Protein AF-A0A842W3T8-F1 (afdb_monomer)

Mean predicted aligned error: 7.53 Å

Foldseek 3Di:
DVVVVVVLQPDQEAEDLDPDLVVLLVSLLSLHQYEDQEDPDDVSVVSSCVNHVNYDYDPHQLAQALPDPRNVSNVCCQAEGVKAKAWDWDPPDPFIATADIDTRHAHPQNLLVVLVVQRHRHGPALVSLLVSLLSSLVSDDRDYDDPPDPPARSLQSSLSSSQNVLVNCCVVCVVCCPPPHRSVVSNVVSVVSNVVNDPPPVVVVVVPPDD

Sequence (211 aa):
GEEVEQSIAHADLIITYVRHPDVVLEICESEKPVILAINFGEGFYQQAKEINPKAVMPQTMCKLEPNTDIREINEYAEQFGSPKLKIEINRKPRIPLIGDIKIITESPCGAIRNSLKFLEGKPITPKVINSFGLNVSQECREPMSVLLRRSHMGESAASTARLIVLEELKKEIPQLFQSGSELDKFYKSCLKEASDSEPGTIFRHCKKSFH

Secondary structure (DSSP, 8-state):
-HHHHHHHHH-SSEEE----HHHHHHHHTT-S-EEE-S---HHHHHHHHHH-TTEE--SSGGG--S-SS-HHHHHHHHHBSS-EEEEEEE-SSSS-EEEEEEEEEB-TTSHHHHHHTTTTT-B--HHHHHHHHHHHHHH--------S-TTSHHHHHHHHHHHHHHHHHHHH-GGGG-TTSHHHHHHHHHHHHHHHTSGGGSHHHHTTS--

Solvent-accessible surface area (backbone atoms only — not comparable to full-atom values): 11915 Å² total; per-residue (Å²): 107,70,70,58,53,51,50,58,72,72,43,75,60,46,77,41,79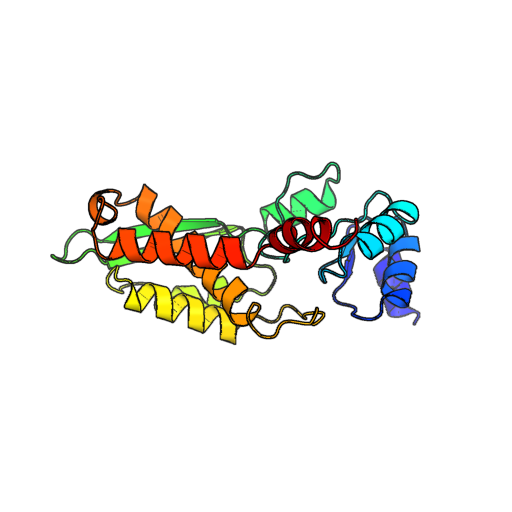,66,85,52,65,69,63,48,47,56,60,32,67,67,69,47,40,30,39,35,54,39,52,79,49,70,76,50,49,53,55,39,32,74,67,13,79,54,47,46,66,38,86,37,56,59,60,27,65,58,77,61,100,44,67,64,58,22,62,43,18,54,52,38,3,40,52,36,69,47,71,42,72,41,70,84,50,99,64,44,22,35,36,62,73,46,77,70,16,37,37,76,76,43,20,55,71,67,33,49,71,74,45,51,74,32,60,81,43,64,68,54,46,50,51,40,10,55,45,24,35,73,53,51,71,82,66,76,69,84,74,92,62,90,80,46,58,59,52,44,53,13,33,52,51,35,47,50,52,50,55,44,46,42,70,76,42,50,79,61,49,39,92,83,31,74,47,30,51,48,51,54,49,45,52,50,57,50,58,74,61,45,82,73,69,55,66,70,62,62,70,76,77,78,128

Radius of gyration: 19.63 Å; Cα contacts (8 Å, |Δi|>4): 304; chains: 1; bounding box: 55×40×52 Å

Nearest PDB structures (foldseek):
  1t3q-assembly1_F  TM=6.395E-01  e=1.299E+00  Pseudomonas putida
  2w54-assembly1_A  TM=5.930E-01  e=3.409E+00  Rhodobacter capsulatus

pLDDT: mean 84.56, std 17.18, range [31.36, 97.69]

Structure (mmCIF, N/CA/C/O backbone):
data_AF-A0A842W3T8-F1
#
_entry.id   AF-A0A842W3T8-F1
#
loop_
_atom_site.group_PDB
_atom_site.id
_atom_site.type_symbol
_atom_site.label_atom_id
_atom_site.label_alt_id
_atom_site.label_comp_id
_atom_site.label_asym_id
_atom_site.label_entity_id
_atom_site.label_seq_id
_atom_site.pdbx_PDB_ins_code
_atom_site.Cartn_x
_atom_site.Cartn_y
_atom_site.Cartn_z
_atom_site.occupancy
_atom_site.B_iso_or_equiv
_atom_site.auth_seq_id
_atom_site.auth_comp_id
_atom_site.auth_asym_id
_atom_site.auth_atom_id
_atom_site.pdbx_PDB_model_num
ATOM 1 N N . GLY A 1 1 ? 13.470 -15.231 -22.263 1.00 64.19 1 GLY A N 1
ATOM 2 C CA . GLY A 1 1 ? 13.832 -14.248 -23.293 1.00 64.19 1 GLY A CA 1
ATOM 3 C C . GLY A 1 1 ? 12.583 -13.937 -24.061 1.00 64.19 1 GLY A C 1
ATOM 4 O O . GLY A 1 1 ? 11.787 -13.145 -23.589 1.00 64.19 1 GLY A O 1
ATOM 5 N N . GLU A 1 2 ? 12.313 -14.715 -25.102 1.00 73.94 2 GLU A N 1
ATOM 6 C CA . GLU A 1 2 ? 11.260 -14.430 -26.087 1.00 73.94 2 GLU A CA 1
ATOM 7 C C . GLU A 1 2 ? 9.828 -14.308 -25.523 1.00 73.94 2 GLU A C 1
ATOM 9 O O . GLU A 1 2 ? 9.113 -13.369 -25.846 1.00 73.94 2 GLU A O 1
ATOM 14 N N . GLU A 1 3 ? 9.410 -15.200 -24.620 1.00 78.62 3 GLU A N 1
ATOM 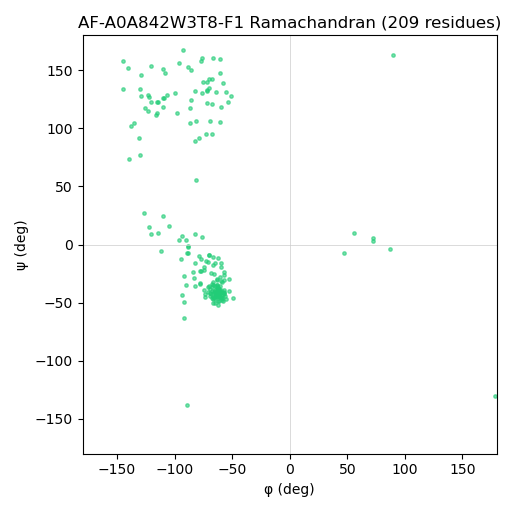15 C CA . GLU A 1 3 ? 8.054 -15.172 -24.037 1.00 78.62 3 GLU A CA 1
ATOM 16 C C . GLU A 1 3 ? 7.800 -13.935 -23.150 1.00 78.62 3 GLU A C 1
ATOM 18 O O . GLU A 1 3 ? 6.704 -13.369 -23.130 1.00 78.62 3 GLU A O 1
ATOM 23 N N . VAL A 1 4 ? 8.831 -13.478 -22.432 1.00 76.31 4 VAL A N 1
ATOM 24 C CA . VAL A 1 4 ? 8.750 -12.292 -21.563 1.00 76.31 4 VAL A CA 1
ATOM 25 C C . VAL A 1 4 ? 8.709 -11.024 -22.408 1.00 76.31 4 VAL A C 1
ATOM 27 O O . VAL A 1 4 ? 7.892 -10.146 -22.150 1.00 76.31 4 VAL A O 1
ATOM 30 N N . GLU A 1 5 ? 9.535 -10.951 -23.450 1.00 80.06 5 GLU A N 1
ATOM 31 C CA . GLU A 1 5 ? 9.545 -9.838 -24.405 1.00 80.06 5 GLU A CA 1
ATOM 32 C C . GLU A 1 5 ? 8.202 -9.714 -25.133 1.00 80.06 5 GLU A C 1
ATOM 34 O O . GLU A 1 5 ? 7.641 -8.622 -25.230 1.00 80.06 5 GLU A O 1
ATOM 39 N N . GLN A 1 6 ? 7.624 -10.840 -25.564 1.00 84.50 6 GLN A N 1
ATOM 40 C CA . GLN A 1 6 ? 6.282 -10.858 -26.143 1.00 84.50 6 GLN A CA 1
ATOM 41 C C . GLN A 1 6 ? 5.224 -10.397 -25.136 1.00 84.50 6 GLN A C 1
ATOM 43 O O . GLN A 1 6 ? 4.338 -9.624 -25.499 1.00 84.50 6 GLN A O 1
ATOM 48 N N . SER A 1 7 ? 5.320 -10.815 -23.873 1.00 85.12 7 SER A N 1
ATOM 49 C CA . SER A 1 7 ? 4.396 -10.365 -22.824 1.00 85.12 7 SER A CA 1
ATOM 50 C C . SER A 1 7 ? 4.487 -8.852 -22.595 1.00 85.12 7 SER A C 1
ATOM 52 O O . SER A 1 7 ? 3.460 -8.187 -22.486 1.00 85.12 7 SER A O 1
ATOM 54 N N . ILE A 1 8 ? 5.701 -8.294 -22.589 1.00 85.62 8 ILE A N 1
ATOM 55 C CA . ILE A 1 8 ? 5.949 -6.849 -22.468 1.00 85.62 8 ILE A CA 1
ATOM 56 C C . ILE A 1 8 ? 5.359 -6.088 -23.663 1.00 85.62 8 ILE A C 1
ATOM 58 O O . ILE A 1 8 ? 4.677 -5.080 -23.475 1.00 85.62 8 ILE A O 1
ATOM 62 N N . ALA A 1 9 ? 5.562 -6.580 -24.888 1.00 85.44 9 ALA A N 1
ATOM 63 C CA . ALA A 1 9 ? 5.064 -5.924 -26.098 1.00 85.44 9 ALA A CA 1
ATOM 64 C C . ALA A 1 9 ? 3.528 -5.783 -26.106 1.00 85.44 9 ALA A C 1
ATOM 66 O O . ALA A 1 9 ? 2.993 -4.738 -26.500 1.00 85.44 9 ALA A O 1
ATOM 67 N N . HIS A 1 10 ? 2.820 -6.809 -25.623 1.00 90.19 10 HIS A N 1
ATOM 68 C CA . HIS A 1 10 ? 1.355 -6.845 -25.577 1.00 90.19 10 HIS A CA 1
ATOM 69 C C . HIS A 1 10 ? 0.751 -6.241 -24.302 1.00 90.19 10 HIS A C 1
ATOM 71 O O . HIS A 1 10 ? -0.467 -6.106 -24.229 1.00 90.19 10 HIS A O 1
ATOM 77 N N . ALA A 1 11 ? 1.559 -5.873 -23.306 1.00 93.25 11 ALA A N 1
ATOM 78 C CA . ALA A 1 11 ? 1.052 -5.297 -22.068 1.00 93.25 11 ALA A CA 1
ATOM 79 C C . ALA A 1 11 ? 0.528 -3.864 -22.274 1.00 93.25 11 ALA A C 1
ATOM 81 O O . ALA A 1 11 ? 1.156 -3.044 -22.957 1.00 93.25 11 ALA A O 1
ATOM 82 N N . ASP A 1 12 ? -0.596 -3.554 -21.626 1.00 95.81 12 ASP A N 1
ATOM 83 C CA . ASP A 1 12 ? -1.114 -2.186 -21.475 1.00 95.81 12 ASP A CA 1
ATOM 84 C C . ASP A 1 12 ? -0.452 -1.458 -20.293 1.00 95.81 12 ASP A C 1
ATOM 86 O O . ASP A 1 12 ? -0.287 -0.240 -20.304 1.00 95.81 12 ASP A O 1
ATOM 90 N N . LEU A 1 13 ? -0.030 -2.221 -19.282 1.00 96.56 13 LEU A N 1
ATOM 91 C CA . LEU A 1 13 ? 0.631 -1.756 -18.069 1.00 96.56 13 LEU A CA 1
ATOM 92 C C . LEU A 1 13 ? 1.675 -2.782 -17.632 1.00 96.56 13 LEU A C 1
ATOM 94 O O . LEU A 1 13 ? 1.384 -3.976 -17.547 1.00 96.56 13 LEU A O 1
ATOM 98 N N . ILE A 1 14 ? 2.871 -2.311 -17.291 1.00 96.38 14 ILE A N 1
ATOM 99 C CA . ILE A 1 14 ? 3.933 -3.142 -16.727 1.00 96.38 14 ILE A CA 1
ATOM 100 C C . ILE A 1 14 ? 4.067 -2.833 -15.241 1.00 96.38 14 ILE A C 1
ATOM 102 O O . ILE A 1 14 ? 4.242 -1.685 -14.843 1.00 96.38 14 ILE A O 1
ATOM 106 N N . ILE A 1 15 ? 4.040 -3.869 -14.408 1.00 94.75 15 ILE A N 1
ATOM 107 C CA . ILE A 1 15 ? 4.343 -3.762 -12.980 1.00 94.75 15 ILE A CA 1
ATOM 108 C C . ILE A 1 15 ? 5.603 -4.572 -12.734 1.00 94.75 15 ILE A C 1
ATOM 110 O O . ILE A 1 15 ? 5.597 -5.795 -12.885 1.00 94.75 15 ILE A O 1
ATOM 114 N N . THR A 1 16 ? 6.693 -3.899 -12.376 1.00 92.00 16 THR A N 1
ATOM 115 C CA . THR A 1 16 ? 7.984 -4.563 -12.192 1.00 92.00 16 THR A CA 1
ATOM 116 C C . THR A 1 16 ? 8.388 -4.624 -10.727 1.00 92.00 16 THR A C 1
ATOM 118 O O . THR A 1 16 ? 8.473 -3.615 -10.029 1.00 92.00 16 THR A O 1
ATOM 121 N N . TYR A 1 17 ? 8.675 -5.848 -10.287 1.00 90.12 17 TYR A N 1
ATOM 122 C CA . TYR A 1 17 ? 9.275 -6.177 -8.995 1.00 90.12 17 TYR A CA 1
ATOM 123 C C . TYR A 1 17 ? 10.757 -6.572 -9.140 1.00 90.12 17 TYR A C 1
ATOM 125 O O . TYR A 1 17 ? 11.345 -7.197 -8.250 1.00 90.12 17 TYR A O 1
ATOM 133 N N . VAL A 1 18 ? 11.370 -6.262 -10.286 1.00 90.06 18 VAL A N 1
ATOM 134 C CA . VAL A 1 18 ? 12.787 -6.535 -10.535 1.00 90.06 18 VAL A CA 1
ATOM 135 C C . VAL A 1 18 ? 13.640 -5.613 -9.668 1.00 90.06 18 VAL A C 1
ATOM 137 O O . VAL A 1 18 ? 13.383 -4.420 -9.564 1.00 90.06 18 VAL A O 1
ATOM 140 N N . ARG A 1 19 ? 14.667 -6.180 -9.026 1.00 87.56 19 ARG A N 1
ATOM 141 C CA . ARG A 1 19 ? 15.570 -5.461 -8.109 1.00 87.56 19 ARG A CA 1
ATOM 142 C C . ARG A 1 19 ? 16.840 -4.930 -8.764 1.00 87.56 19 ARG A C 1
ATOM 144 O O . ARG A 1 19 ? 17.567 -4.180 -8.125 1.00 87.56 19 ARG A O 1
ATOM 151 N N . HIS A 1 20 ? 17.144 -5.362 -9.984 1.00 90.38 20 HIS A N 1
ATOM 152 C CA . HIS A 1 20 ? 18.351 -4.936 -10.676 1.00 90.38 20 HIS A CA 1
ATOM 153 C C . HIS A 1 20 ? 18.071 -3.629 -11.429 1.00 90.38 20 HIS A C 1
ATOM 155 O O . HIS A 1 20 ? 17.228 -3.659 -12.325 1.00 90.38 20 HIS A O 1
ATOM 161 N N . PRO A 1 21 ? 18.740 -2.511 -11.093 1.00 91.00 21 PRO A N 1
ATOM 162 C CA . PRO A 1 21 ? 18.448 -1.206 -11.686 1.00 91.00 21 PRO A CA 1
ATOM 163 C C . PRO A 1 21 ? 18.559 -1.231 -13.213 1.00 91.00 21 PRO A C 1
ATOM 165 O O . PRO A 1 21 ? 17.635 -0.786 -13.878 1.00 91.00 21 PRO A O 1
ATOM 168 N N . ASP A 1 22 ? 19.605 -1.847 -13.766 1.00 93.50 22 ASP A N 1
ATOM 169 C CA . ASP A 1 22 ? 19.809 -1.886 -15.223 1.00 93.50 22 ASP A CA 1
ATOM 170 C C . ASP A 1 22 ? 18.662 -2.591 -15.963 1.00 93.50 22 ASP A C 1
ATOM 172 O O . ASP A 1 22 ? 18.161 -2.081 -16.956 1.00 93.50 22 ASP A O 1
ATOM 176 N N . VAL A 1 23 ? 18.167 -3.711 -15.423 1.00 92.94 23 VAL A N 1
ATOM 177 C CA . VAL A 1 23 ? 17.025 -4.439 -16.006 1.00 92.94 23 VAL A CA 1
ATOM 178 C C . VAL A 1 23 ? 15.740 -3.619 -15.887 1.00 92.94 23 VAL A C 1
ATOM 180 O O . VAL A 1 23 ? 14.872 -3.674 -16.749 1.00 92.94 23 VAL A O 1
ATOM 183 N N . VAL A 1 24 ? 15.589 -2.847 -14.809 1.00 93.75 24 VAL A N 1
ATOM 184 C CA . VAL A 1 24 ? 14.441 -1.947 -14.647 1.00 93.75 24 VAL A CA 1
ATOM 185 C C . VAL A 1 24 ? 14.486 -0.814 -15.673 1.00 93.75 24 VAL A C 1
ATOM 187 O O . VAL A 1 24 ? 13.443 -0.479 -16.228 1.00 93.75 24 VAL A O 1
ATOM 190 N N . LEU A 1 25 ? 15.664 -0.250 -15.950 1.00 95.44 25 LEU A N 1
ATOM 191 C CA . LEU A 1 25 ? 15.823 0.768 -16.989 1.00 95.44 25 LEU A CA 1
ATOM 192 C C . LEU A 1 25 ? 15.530 0.194 -18.382 1.00 95.44 25 LEU A C 1
ATOM 194 O O . LEU A 1 25 ? 14.799 0.827 -19.134 1.00 95.44 25 LEU A O 1
ATOM 198 N N . GLU A 1 26 ? 15.980 -1.028 -18.677 1.00 94.62 26 GLU A N 1
ATOM 199 C CA . GLU A 1 26 ? 15.645 -1.738 -19.923 1.00 94.62 26 GLU A CA 1
ATOM 200 C C . GLU A 1 26 ? 14.127 -1.954 -20.071 1.00 94.62 26 GLU A C 1
ATOM 202 O O . GLU A 1 26 ? 13.551 -1.719 -21.129 1.00 94.62 26 GLU A O 1
ATOM 207 N N . ILE A 1 27 ? 13.422 -2.305 -18.988 1.00 93.88 27 ILE A N 1
ATOM 208 C CA . ILE A 1 27 ? 11.950 -2.384 -18.999 1.00 93.88 27 ILE A CA 1
ATOM 209 C C . ILE A 1 27 ? 11.321 -1.016 -19.311 1.00 93.88 27 ILE A C 1
ATOM 211 O O . ILE A 1 27 ? 10.309 -0.950 -20.019 1.00 93.88 27 ILE A O 1
ATOM 215 N N . CYS A 1 28 ? 11.890 0.080 -18.801 1.00 95.19 28 CYS A N 1
ATOM 216 C CA . CYS A 1 28 ? 11.397 1.426 -19.086 1.00 95.19 28 CYS A CA 1
ATOM 217 C C . CYS A 1 28 ? 11.510 1.786 -20.576 1.00 95.19 28 CYS A C 1
ATOM 219 O O . CYS A 1 28 ? 10.622 2.481 -21.069 1.00 95.19 28 CYS A O 1
ATOM 221 N N . GLU A 1 29 ? 12.497 1.264 -21.311 1.00 95.19 29 GLU A N 1
ATOM 222 C CA . GLU A 1 29 ? 12.658 1.490 -22.762 1.00 95.19 29 GLU A CA 1
ATOM 223 C C . GLU A 1 29 ? 11.486 0.954 -23.606 1.00 95.19 29 GLU A C 1
ATOM 225 O O . GLU A 1 29 ? 11.345 1.315 -24.769 1.00 95.19 29 GLU A O 1
ATOM 230 N N . SER A 1 30 ? 10.585 0.152 -23.026 1.00 91.50 30 SER A N 1
ATOM 231 C CA . SER A 1 30 ? 9.366 -0.318 -23.704 1.00 91.50 30 SER A CA 1
ATOM 232 C C . SER A 1 30 ? 8.335 0.780 -24.029 1.00 91.50 30 SER A C 1
ATOM 234 O O . SER A 1 30 ? 7.353 0.498 -24.717 1.00 91.50 30 SER A O 1
ATOM 236 N N . GLU A 1 31 ? 8.495 2.002 -23.498 1.00 88.31 31 GLU A N 1
ATOM 237 C CA . GLU A 1 31 ? 7.572 3.154 -23.632 1.00 88.31 31 GLU A CA 1
ATOM 238 C C . GLU A 1 31 ? 6.112 2.903 -23.180 1.00 88.31 31 GLU A C 1
ATOM 240 O O . GLU A 1 31 ? 5.204 3.732 -23.376 1.00 88.31 31 GLU A O 1
ATOM 245 N N . LYS A 1 32 ? 5.867 1.762 -22.529 1.00 95.06 32 LYS A N 1
ATOM 246 C CA . LYS A 1 32 ? 4.593 1.420 -21.893 1.00 95.06 32 LYS A CA 1
ATOM 247 C C . LYS A 1 32 ? 4.441 2.161 -20.561 1.00 95.06 32 LYS A C 1
ATOM 249 O O . LYS A 1 32 ? 5.441 2.558 -19.965 1.00 95.06 32 LYS A O 1
ATOM 254 N N . PRO A 1 33 ? 3.215 2.349 -20.052 1.00 97.62 33 PRO A N 1
ATOM 255 C CA . PRO A 1 33 ? 3.001 2.658 -18.642 1.00 97.62 33 PRO A CA 1
ATOM 256 C C . PRO A 1 33 ? 3.730 1.654 -17.742 1.00 97.62 33 PRO A C 1
ATOM 258 O O . PRO A 1 33 ? 3.548 0.444 -17.897 1.00 97.62 33 PRO A O 1
ATOM 261 N N . VAL A 1 34 ? 4.543 2.143 -16.801 1.00 97.38 34 VAL A N 1
ATOM 262 C CA . VAL A 1 34 ? 5.302 1.282 -15.879 1.00 97.38 34 VAL A CA 1
ATOM 263 C C . VAL A 1 34 ? 5.084 1.718 -14.436 1.00 97.38 34 VAL A C 1
ATOM 265 O O . VAL A 1 34 ? 5.328 2.870 -14.085 1.00 97.38 34 VAL A O 1
ATOM 268 N N . ILE A 1 35 ? 4.696 0.779 -13.576 1.00 96.62 35 ILE A N 1
ATOM 269 C CA . ILE A 1 35 ? 4.773 0.926 -12.122 1.00 96.62 35 ILE A CA 1
ATOM 270 C C . ILE A 1 35 ? 6.046 0.230 -11.641 1.00 96.62 35 ILE A C 1
ATOM 272 O O . ILE A 1 35 ? 6.179 -0.997 -11.693 1.00 96.62 35 ILE A O 1
ATOM 276 N N . LEU A 1 36 ? 6.979 1.033 -11.142 1.00 94.31 36 LEU A N 1
ATOM 277 C CA . LEU A 1 36 ? 8.168 0.577 -10.440 1.00 94.31 36 LEU A CA 1
ATOM 278 C C . LEU A 1 36 ? 7.763 0.215 -9.011 1.00 94.31 36 LEU A C 1
ATOM 280 O O . LEU A 1 36 ? 7.733 1.066 -8.124 1.00 94.31 36 LEU A O 1
ATOM 284 N N . ALA A 1 37 ? 7.417 -1.053 -8.790 1.00 91.00 37 ALA A N 1
ATOM 285 C CA . ALA A 1 37 ? 6.914 -1.520 -7.499 1.00 91.00 37 ALA A CA 1
ATOM 286 C C . ALA A 1 37 ? 7.990 -1.552 -6.402 1.00 91.00 37 ALA A C 1
ATOM 288 O O . ALA A 1 37 ? 7.688 -1.777 -5.233 1.00 91.00 37 ALA A O 1
ATOM 289 N N . ILE A 1 38 ? 9.250 -1.334 -6.783 1.00 86.94 38 ILE A N 1
ATOM 290 C CA . ILE A 1 38 ? 10.383 -1.189 -5.882 1.00 86.94 38 ILE A CA 1
ATOM 291 C C . ILE A 1 38 ? 10.844 0.260 -5.910 1.00 86.94 38 ILE A C 1
ATOM 293 O O . ILE A 1 38 ? 11.170 0.808 -6.962 1.00 86.94 38 ILE A O 1
ATOM 297 N N . ASN A 1 39 ? 10.923 0.863 -4.728 1.00 85.50 39 ASN A N 1
ATOM 298 C CA . ASN A 1 39 ? 11.444 2.209 -4.576 1.00 85.50 39 ASN A CA 1
ATOM 299 C C . ASN A 1 39 ? 12.982 2.187 -4.551 1.00 85.50 39 ASN A C 1
ATOM 301 O O . ASN A 1 39 ? 13.607 1.778 -3.568 1.00 85.50 39 ASN A O 1
ATOM 305 N N . PHE A 1 40 ? 13.598 2.638 -5.640 1.00 84.44 40 PHE A N 1
ATOM 306 C CA . PHE A 1 40 ? 15.053 2.781 -5.769 1.00 84.44 40 PHE A CA 1
ATOM 307 C C . PHE A 1 40 ? 15.577 4.148 -5.298 1.00 84.44 40 PHE A C 1
ATOM 309 O O . PHE A 1 40 ? 16.783 4.391 -5.302 1.00 84.44 40 PHE A O 1
ATOM 316 N N . GLY A 1 41 ? 14.682 5.033 -4.857 1.00 86.06 41 GLY A N 1
ATOM 317 C CA . GLY A 1 41 ? 14.983 6.408 -4.488 1.00 86.06 41 GLY A CA 1
ATOM 318 C C . GLY A 1 41 ? 14.875 7.388 -5.657 1.00 86.06 41 GLY A C 1
ATOM 319 O O . GLY A 1 41 ? 14.881 7.020 -6.830 1.00 86.06 41 GLY A O 1
ATOM 320 N N . GLU A 1 42 ? 14.786 8.671 -5.308 1.00 87.69 42 GLU A N 1
ATOM 321 C CA . GLU A 1 42 ? 14.464 9.757 -6.242 1.00 87.69 42 GLU A CA 1
ATOM 322 C C . GLU A 1 42 ? 15.426 9.845 -7.434 1.00 87.69 42 GLU A C 1
ATOM 324 O O . GLU A 1 42 ? 14.998 10.014 -8.569 1.00 87.69 42 GLU A O 1
ATOM 329 N N . GLY A 1 43 ? 16.731 9.676 -7.200 1.00 92.00 43 GLY A N 1
ATOM 330 C CA . GLY A 1 43 ? 17.732 9.775 -8.266 1.00 92.00 43 GLY A CA 1
ATOM 331 C C . GLY A 1 43 ? 17.580 8.705 -9.350 1.00 92.00 43 GLY A C 1
ATOM 332 O O . GLY A 1 43 ? 17.821 8.989 -10.519 1.00 92.00 43 GLY A O 1
ATOM 333 N N . PHE A 1 44 ? 17.162 7.489 -8.982 1.00 93.69 44 PHE A N 1
ATOM 334 C CA . PHE A 1 44 ? 16.865 6.438 -9.959 1.00 93.69 44 PHE A CA 1
ATOM 335 C C . PHE A 1 44 ? 15.543 6.715 -10.678 1.00 93.69 44 PHE A C 1
ATOM 337 O O . PHE A 1 44 ? 15.440 6.528 -11.885 1.00 93.69 44 PHE A O 1
ATOM 344 N N . TYR A 1 45 ? 14.538 7.204 -9.951 1.00 94.31 45 TYR A N 1
ATOM 345 C CA . TYR A 1 45 ? 13.244 7.537 -10.538 1.00 94.31 45 TYR A CA 1
ATOM 346 C C . TYR A 1 45 ? 13.335 8.614 -11.616 1.00 94.31 45 TYR A C 1
ATOM 348 O O . TYR A 1 45 ? 12.711 8.467 -12.662 1.00 94.31 45 TYR A O 1
ATOM 356 N N . GLN A 1 46 ? 14.149 9.651 -11.401 1.00 96.44 46 GLN A N 1
ATOM 357 C CA . GLN A 1 46 ? 14.378 10.677 -12.420 1.00 96.44 46 GLN A CA 1
ATOM 358 C C . GLN A 1 46 ? 15.013 10.085 -13.687 1.00 96.44 46 GLN A C 1
ATOM 360 O O . GLN A 1 46 ? 14.520 10.347 -14.777 1.00 96.44 46 GLN A O 1
ATOM 365 N N . GLN A 1 47 ? 16.005 9.195 -13.555 1.00 96.31 47 GLN A N 1
ATOM 366 C CA . GLN A 1 47 ? 16.588 8.481 -14.705 1.00 96.31 47 GLN A CA 1
ATOM 367 C C . GLN A 1 47 ? 15.543 7.629 -15.443 1.00 96.31 47 GLN A C 1
ATOM 369 O O . GLN A 1 47 ? 15.440 7.677 -16.666 1.00 96.31 47 GLN A O 1
ATOM 374 N N . ALA A 1 48 ? 14.715 6.884 -14.706 1.00 96.38 48 ALA A N 1
ATOM 375 C CA . ALA A 1 48 ? 13.640 6.096 -15.301 1.00 96.38 48 ALA A CA 1
ATOM 376 C C . ALA A 1 48 ? 12.602 6.976 -16.024 1.00 96.38 48 ALA A C 1
ATOM 378 O O . ALA A 1 48 ? 12.103 6.584 -17.074 1.00 96.38 48 ALA A O 1
ATOM 379 N N . LYS A 1 49 ? 12.296 8.167 -15.489 1.00 95.69 49 LYS A N 1
ATOM 380 C CA . LYS A 1 49 ? 11.390 9.152 -16.101 1.00 95.69 49 LYS A CA 1
ATOM 381 C C . LYS A 1 49 ? 11.959 9.804 -17.357 1.00 95.69 49 LYS A C 1
ATOM 383 O O . LYS A 1 49 ? 11.187 10.085 -18.270 1.00 95.69 49 LYS A O 1
ATOM 388 N N . GLU A 1 50 ? 13.267 10.053 -17.397 1.00 96.69 50 GLU A N 1
ATOM 389 C CA . GLU A 1 50 ? 13.960 10.560 -18.589 1.00 96.69 50 GLU A CA 1
ATOM 390 C C . GLU A 1 50 ? 13.859 9.568 -19.752 1.00 96.69 50 GLU A C 1
ATOM 392 O O . GLU A 1 50 ? 13.619 9.980 -20.884 1.00 96.69 50 GLU A O 1
ATOM 397 N N . ILE A 1 51 ? 13.975 8.268 -19.461 1.00 97.25 51 ILE A N 1
ATOM 398 C CA . ILE A 1 51 ? 13.792 7.191 -20.446 1.00 97.25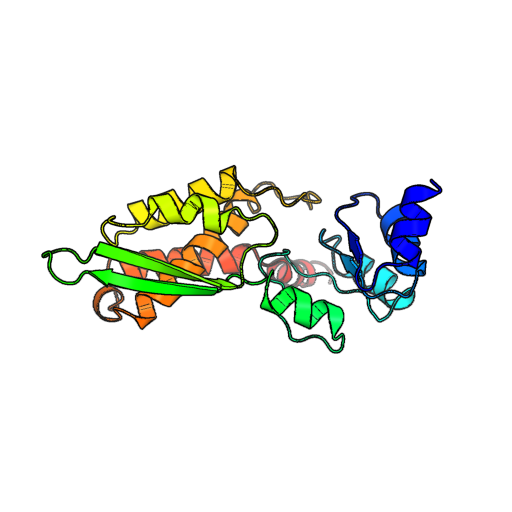 51 ILE A CA 1
ATOM 399 C C . ILE A 1 51 ? 12.310 7.020 -20.795 1.00 97.25 51 ILE A C 1
ATOM 401 O O . ILE A 1 51 ? 11.949 6.908 -21.962 1.00 97.25 51 ILE A O 1
ATOM 405 N N . ASN A 1 52 ? 11.436 7.006 -19.786 1.00 97.25 52 ASN A N 1
ATOM 406 C CA . ASN A 1 52 ? 10.011 6.768 -19.958 1.00 97.25 52 ASN A CA 1
ATOM 407 C C . ASN A 1 52 ? 9.170 7.719 -19.091 1.00 97.25 52 ASN A C 1
ATOM 409 O O . ASN A 1 52 ? 8.946 7.467 -17.900 1.00 97.25 52 ASN A O 1
ATOM 413 N N . PRO A 1 53 ? 8.589 8.771 -19.697 1.00 96.69 53 PRO A N 1
ATOM 414 C CA . PRO A 1 53 ? 7.727 9.717 -18.994 1.00 96.69 53 PRO A CA 1
ATOM 415 C C . PRO A 1 53 ? 6.486 9.083 -18.348 1.00 96.69 53 PRO A C 1
ATOM 417 O O . PRO A 1 53 ? 5.876 9.706 -17.476 1.00 96.69 53 PRO A O 1
ATOM 420 N N . LYS A 1 54 ? 6.111 7.854 -18.733 1.00 97.12 54 LYS A N 1
ATOM 421 C CA . LYS A 1 54 ? 4.980 7.091 -18.182 1.00 97.12 54 LYS A CA 1
ATOM 422 C C . LYS A 1 54 ? 5.373 6.137 -17.045 1.00 97.12 54 LYS A C 1
ATOM 424 O O . LYS A 1 54 ? 4.539 5.357 -16.587 1.00 97.12 54 LYS A O 1
ATOM 429 N N . ALA A 1 55 ? 6.613 6.192 -16.564 1.00 96.75 55 ALA A N 1
ATOM 430 C CA . ALA A 1 55 ? 7.014 5.477 -15.359 1.00 96.75 55 ALA A CA 1
ATOM 431 C C . ALA A 1 55 ? 6.488 6.187 -14.099 1.00 96.75 55 ALA A C 1
ATOM 433 O O . ALA A 1 55 ? 6.534 7.416 -13.999 1.00 96.75 55 ALA A O 1
ATOM 434 N N . VAL A 1 56 ? 6.021 5.429 -13.112 1.00 96.31 56 VAL A N 1
ATOM 435 C CA . VAL A 1 56 ? 5.704 5.914 -11.761 1.00 96.31 56 VAL A CA 1
ATOM 436 C C . VAL A 1 56 ? 6.390 5.025 -10.735 1.00 96.31 56 VAL A C 1
ATOM 438 O O . VAL A 1 56 ? 6.512 3.818 -10.931 1.00 96.31 56 VAL A O 1
ATOM 441 N N . MET A 1 57 ? 6.822 5.613 -9.624 1.00 93.25 57 MET A N 1
ATOM 442 C CA . MET A 1 57 ? 7.461 4.880 -8.534 1.00 93.25 57 MET A CA 1
ATOM 443 C C . MET A 1 57 ? 6.808 5.284 -7.212 1.00 93.25 57 MET A C 1
ATOM 445 O O . MET A 1 57 ? 7.205 6.286 -6.610 1.00 93.25 57 MET A O 1
ATOM 449 N N . PRO A 1 58 ? 5.761 4.567 -6.767 1.00 89.94 58 PRO A N 1
ATOM 450 C CA . PRO A 1 58 ? 5.151 4.856 -5.481 1.00 89.94 58 PRO A CA 1
ATOM 451 C C . PRO A 1 58 ? 6.132 4.541 -4.342 1.00 89.94 58 PRO A C 1
ATOM 453 O O . PRO A 1 58 ? 7.084 3.777 -4.498 1.00 89.94 58 PRO A O 1
ATOM 456 N N . GLN A 1 59 ? 5.891 5.115 -3.159 1.00 83.69 59 GLN A N 1
ATOM 457 C CA . GLN A 1 59 ? 6.717 4.801 -1.988 1.00 83.69 59 GLN A CA 1
ATOM 458 C C . GLN A 1 59 ? 6.621 3.312 -1.623 1.00 83.69 59 GLN A C 1
ATOM 460 O O . GLN A 1 59 ? 7.636 2.697 -1.304 1.00 83.69 59 GLN A O 1
ATOM 465 N N . THR A 1 60 ? 5.400 2.784 -1.666 1.00 85.69 60 THR A N 1
ATOM 466 C CA . THR A 1 60 ? 5.048 1.365 -1.607 1.00 85.69 60 THR A CA 1
ATOM 467 C C . THR A 1 60 ? 3.835 1.147 -2.506 1.00 85.69 60 THR A C 1
ATOM 469 O O . THR A 1 60 ? 3.056 2.075 -2.744 1.00 85.69 60 THR A O 1
ATOM 472 N N . MET A 1 61 ? 3.615 -0.076 -2.968 1.00 89.75 61 MET A N 1
ATOM 473 C CA . MET A 1 61 ? 2.448 -0.426 -3.779 1.00 89.75 61 MET A CA 1
ATOM 474 C C . MET A 1 61 ? 1.123 -0.170 -3.041 1.00 89.75 61 MET A C 1
ATOM 476 O O . MET A 1 61 ? 0.143 0.246 -3.651 1.00 89.75 61 MET A O 1
ATOM 480 N N . CYS A 1 62 ? 1.113 -0.313 -1.712 1.00 89.06 62 CYS A N 1
ATOM 481 C CA . CYS A 1 62 ? -0.023 0.037 -0.848 1.00 89.06 62 CYS A CA 1
ATOM 482 C C . CYS A 1 62 ? -0.190 1.553 -0.603 1.00 89.06 62 CYS A C 1
ATOM 484 O O . CYS A 1 62 ? -1.000 1.945 0.232 1.00 89.06 62 CYS A O 1
ATOM 486 N N . LYS A 1 63 ? 0.592 2.408 -1.269 1.00 88.75 63 LYS A N 1
ATOM 487 C CA . LYS A 1 63 ? 0.444 3.874 -1.285 1.00 88.75 63 LYS A CA 1
ATOM 488 C C . LYS A 1 63 ? 0.223 4.422 -2.701 1.00 88.75 63 LYS A C 1
ATOM 490 O O . LYS A 1 63 ? 0.280 5.631 -2.903 1.00 88.75 63 LYS A O 1
ATOM 495 N N . LEU A 1 64 ? 0.008 3.550 -3.685 1.00 92.44 64 LEU A N 1
ATOM 496 C CA . LEU A 1 64 ? -0.322 3.961 -5.044 1.00 92.44 64 LEU A CA 1
ATOM 497 C C . LEU A 1 64 ? -1.756 4.514 -5.081 1.00 92.44 64 LEU A C 1
ATOM 499 O O . LEU A 1 64 ? -2.698 3.809 -4.722 1.00 92.44 64 LEU A O 1
ATOM 503 N N . GLU A 1 65 ? -1.919 5.763 -5.510 1.00 93.25 65 GLU A N 1
ATOM 504 C CA . GLU A 1 65 ? -3.223 6.418 -5.672 1.00 93.25 65 GLU A CA 1
ATOM 505 C C . GLU A 1 65 ? -3.541 6.622 -7.165 1.00 93.25 65 GLU A C 1
ATOM 507 O O . GLU A 1 65 ? -2.620 6.794 -7.969 1.00 93.25 65 GLU A O 1
ATOM 512 N N . PRO A 1 66 ? -4.829 6.643 -7.556 1.00 94.94 66 PRO A N 1
ATOM 513 C CA . PRO A 1 66 ? -5.262 6.854 -8.938 1.00 94.94 66 PRO A CA 1
ATOM 514 C C . PRO A 1 66 ? -5.272 8.348 -9.306 1.00 94.94 66 PRO A C 1
ATOM 516 O O . PRO A 1 66 ? -6.300 8.915 -9.667 1.00 94.94 66 PRO A O 1
ATOM 519 N N . ASN A 1 67 ? -4.138 9.024 -9.136 1.00 94.81 67 ASN A N 1
ATOM 520 C CA . ASN A 1 67 ? -3.999 10.472 -9.327 1.00 94.81 67 ASN A CA 1
ATOM 521 C C . ASN A 1 67 ? -2.856 10.842 -10.281 1.00 94.81 67 ASN A C 1
ATOM 523 O O . ASN A 1 67 ? -2.270 11.919 -10.172 1.00 94.81 67 ASN A O 1
ATOM 527 N N . THR A 1 68 ? -2.527 9.934 -11.194 1.00 93.19 68 THR A N 1
ATOM 528 C CA . THR A 1 68 ? -1.522 10.156 -12.232 1.00 93.19 68 THR A CA 1
ATOM 529 C C . THR A 1 68 ? -2.178 10.674 -13.511 1.00 93.19 68 THR A C 1
ATOM 531 O O . THR A 1 68 ? -3.392 10.572 -13.680 1.00 93.19 68 THR A O 1
ATOM 534 N N . ASP A 1 69 ? -1.384 11.161 -14.460 1.00 94.88 69 ASP A N 1
ATOM 535 C CA . ASP A 1 69 ? -1.878 11.509 -15.801 1.00 94.88 69 ASP A CA 1
ATOM 536 C C . ASP A 1 69 ? -1.986 10.282 -16.734 1.00 94.88 69 ASP A C 1
ATOM 538 O O . ASP A 1 69 ? -2.188 10.418 -17.940 1.00 94.88 69 ASP A O 1
ATOM 542 N N . ILE A 1 70 ? -1.816 9.066 -16.198 1.00 97.12 70 ILE A N 1
ATOM 543 C CA . ILE A 1 70 ? -1.701 7.821 -16.963 1.00 97.12 70 ILE A CA 1
ATOM 544 C C . ILE A 1 70 ? -2.887 6.921 -16.617 1.00 97.12 70 ILE A C 1
ATOM 546 O O . ILE A 1 70 ? -3.009 6.410 -15.502 1.00 97.12 70 ILE A O 1
ATOM 550 N N . ARG A 1 71 ? -3.771 6.724 -17.596 1.00 97.50 71 ARG A N 1
ATOM 551 C CA . ARG A 1 71 ? -5.058 6.048 -17.408 1.00 97.50 71 ARG A CA 1
ATOM 552 C C . ARG A 1 71 ? -4.904 4.625 -16.878 1.00 97.50 71 ARG A C 1
ATOM 554 O O . ARG A 1 71 ? -5.558 4.279 -15.904 1.00 97.50 71 ARG A O 1
ATOM 561 N N . GLU A 1 72 ? -4.020 3.833 -17.471 1.00 97.69 72 GLU A N 1
ATOM 562 C CA . GLU A 1 72 ? -3.837 2.416 -17.137 1.00 97.69 72 GLU A CA 1
ATOM 563 C C . GLU A 1 72 ? -3.362 2.237 -15.684 1.00 97.69 72 GLU A C 1
ATOM 565 O O . GLU A 1 72 ? -3.773 1.314 -14.984 1.00 97.69 72 GLU A O 1
ATOM 570 N N . ILE A 1 73 ? -2.539 3.172 -15.198 1.00 97.31 73 ILE A N 1
ATOM 571 C CA . ILE A 1 73 ? -2.059 3.190 -13.812 1.00 97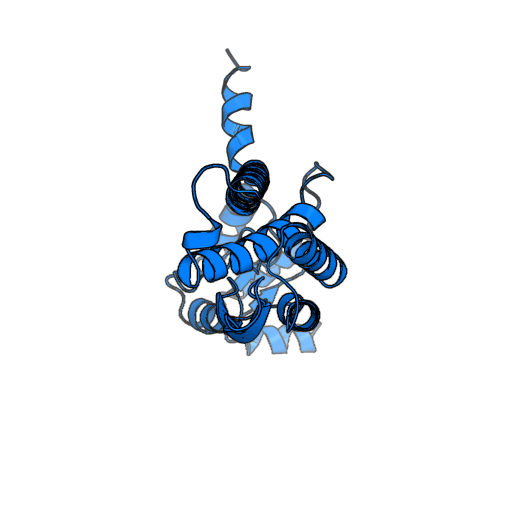.31 73 ILE A CA 1
ATOM 572 C C . ILE A 1 73 ? -3.190 3.566 -12.856 1.00 97.31 73 ILE A C 1
ATOM 574 O O . ILE A 1 73 ? -3.314 2.955 -11.796 1.00 97.31 73 ILE A O 1
ATOM 578 N N . ASN A 1 74 ? -4.025 4.541 -13.223 1.00 97.62 74 ASN A N 1
ATOM 579 C CA . ASN A 1 74 ? -5.170 4.933 -12.405 1.00 97.62 74 ASN A CA 1
ATOM 580 C C . ASN A 1 74 ? -6.219 3.816 -12.331 1.00 97.62 74 ASN A C 1
ATOM 582 O O . ASN A 1 74 ? -6.654 3.486 -11.233 1.00 97.62 74 ASN A O 1
ATOM 586 N N . GLU A 1 75 ? -6.563 3.187 -13.460 1.00 97.44 75 GLU A N 1
ATOM 587 C CA . GLU A 1 75 ? -7.490 2.044 -13.517 1.00 97.44 75 GLU A CA 1
ATOM 588 C C . GLU A 1 75 ? -6.998 0.888 -12.625 1.00 97.44 75 GLU A C 1
ATOM 590 O O . GLU A 1 75 ? -7.780 0.281 -11.889 1.00 97.44 75 GLU A O 1
ATOM 595 N N . TYR A 1 76 ? -5.686 0.622 -12.624 1.00 96.81 76 TYR A N 1
ATOM 596 C CA . TYR A 1 76 ? -5.083 -0.334 -11.698 1.00 96.81 76 TYR A CA 1
ATOM 597 C C . TYR A 1 76 ? -5.203 0.127 -10.238 1.00 96.81 76 TYR A C 1
ATOM 599 O O . TYR A 1 76 ? -5.684 -0.633 -9.400 1.00 96.81 76 TYR A O 1
ATOM 607 N N . ALA A 1 77 ? -4.813 1.367 -9.928 1.00 96.44 77 ALA A N 1
ATOM 608 C CA . ALA A 1 77 ? -4.779 1.909 -8.569 1.00 96.44 77 ALA A CA 1
ATOM 609 C C . ALA A 1 77 ? -6.167 2.057 -7.918 1.00 96.44 77 ALA A C 1
ATOM 611 O O . ALA A 1 77 ? -6.281 2.015 -6.692 1.00 96.44 77 ALA A O 1
ATOM 612 N N . GLU A 1 78 ? -7.230 2.196 -8.714 1.00 95.94 78 GLU A N 1
ATOM 613 C CA . GLU A 1 78 ? -8.617 2.175 -8.235 1.00 95.94 78 GLU A CA 1
ATOM 614 C C . GLU A 1 78 ? -8.996 0.819 -7.622 1.00 95.94 78 GLU A C 1
ATOM 616 O O . GLU A 1 78 ? -9.719 0.767 -6.620 1.00 95.94 78 GLU A O 1
ATOM 621 N N . GLN A 1 79 ? -8.480 -0.274 -8.192 1.00 95.12 79 GLN A N 1
ATOM 622 C CA . GLN A 1 79 ? -8.747 -1.638 -7.733 1.00 95.12 79 GLN A CA 1
ATOM 623 C C . GLN A 1 79 ? -7.691 -2.138 -6.739 1.00 95.12 79 GLN A C 1
ATOM 625 O O . GLN A 1 79 ? -8.035 -2.738 -5.716 1.00 95.12 79 GLN A O 1
ATOM 630 N N . PHE A 1 80 ? -6.418 -1.873 -7.033 1.00 94.38 80 PHE A N 1
ATOM 631 C CA . PHE A 1 80 ? -5.242 -2.394 -6.347 1.00 94.38 80 PHE A CA 1
ATOM 632 C C . PHE A 1 80 ? -4.225 -1.275 -6.102 1.00 94.38 80 PHE A C 1
ATOM 634 O O . PHE A 1 80 ? -3.496 -0.856 -6.997 1.00 94.38 80 PHE A O 1
ATOM 641 N N . GLY A 1 81 ? -4.129 -0.803 -4.866 1.00 91.19 81 GLY A N 1
ATOM 642 C CA . GLY A 1 81 ? -3.281 0.335 -4.529 1.00 91.19 81 GLY A CA 1
ATOM 643 C C . GLY A 1 81 ? -3.391 0.680 -3.057 1.00 91.19 81 GLY A C 1
ATOM 644 O O . GLY A 1 81 ? -3.288 -0.202 -2.205 1.00 91.19 81 GLY A O 1
ATOM 645 N N . SER A 1 82 ? -3.610 1.960 -2.770 1.00 91.88 82 SER A N 1
ATOM 646 C CA . SER A 1 82 ? -3.906 2.482 -1.438 1.00 91.88 82 SER A CA 1
ATOM 647 C C . SER A 1 82 ? -5.198 1.871 -0.884 1.00 91.88 82 SER A C 1
ATOM 649 O O . SER A 1 82 ? -6.293 2.200 -1.358 1.00 91.88 82 SER A O 1
ATOM 651 N N . PRO A 1 83 ? -5.113 0.940 0.084 1.00 93.44 83 PRO A N 1
ATOM 652 C CA . PRO A 1 83 ? -6.262 0.132 0.450 1.00 93.44 83 PRO A CA 1
ATOM 653 C C . PRO A 1 83 ? -7.304 0.954 1.204 1.00 93.44 83 PRO A C 1
ATOM 655 O O . PRO A 1 83 ? -6.998 1.674 2.155 1.00 93.44 83 PRO A O 1
ATOM 658 N N . LYS A 1 84 ? -8.564 0.804 0.797 1.00 94.81 84 LYS A N 1
ATOM 659 C CA . LYS A 1 84 ? -9.714 1.526 1.352 1.00 94.81 84 LYS A CA 1
ATOM 660 C C . LYS A 1 84 ? -10.725 0.508 1.847 1.00 94.81 84 LYS A C 1
ATOM 662 O O . LYS A 1 84 ? -11.095 -0.408 1.113 1.00 94.81 84 LYS A O 1
ATOM 667 N N . LEU A 1 85 ? -11.168 0.663 3.088 1.00 95.38 85 LEU A N 1
ATOM 668 C CA . LEU A 1 85 ? -12.094 -0.251 3.750 1.00 95.38 85 LEU A CA 1
ATOM 669 C C . LEU A 1 85 ? -13.360 0.492 4.161 1.00 95.38 85 LEU A C 1
ATOM 671 O O . LEU A 1 85 ? -13.320 1.689 4.427 1.00 95.38 85 LEU A O 1
ATOM 675 N N . LYS A 1 86 ? -14.458 -0.249 4.266 1.00 95.94 86 LYS A N 1
ATOM 676 C CA . LYS A 1 86 ? -15.674 0.160 4.959 1.00 95.94 86 LYS A CA 1
ATOM 677 C C . LYS A 1 86 ? -15.939 -0.845 6.069 1.00 95.94 86 LYS A C 1
ATOM 679 O O . LYS A 1 86 ? -16.037 -2.039 5.791 1.00 95.94 86 LYS A O 1
ATOM 684 N N . ILE A 1 87 ? -16.031 -0.370 7.305 1.00 95.44 87 ILE A N 1
ATOM 685 C CA . ILE A 1 87 ? -16.176 -1.227 8.486 1.00 95.44 87 ILE A CA 1
ATOM 686 C C . ILE A 1 87 ? -17.542 -0.985 9.113 1.00 95.44 87 ILE A C 1
ATOM 688 O O . ILE A 1 87 ? -17.858 0.130 9.514 1.00 95.44 87 ILE A O 1
ATOM 692 N N . GLU A 1 88 ? -18.344 -2.032 9.254 1.00 93.94 88 GLU A N 1
ATOM 693 C CA . GLU A 1 88 ? -19.570 -1.971 10.040 1.00 93.94 88 GLU A CA 1
ATOM 694 C C . GLU A 1 88 ? -19.285 -2.252 11.515 1.00 93.94 88 GLU A C 1
ATOM 696 O O . GLU A 1 88 ? -18.373 -2.996 11.871 1.00 93.94 88 GLU A O 1
ATOM 701 N N . ILE A 1 89 ? -20.088 -1.671 12.406 1.00 93.81 89 ILE A N 1
ATOM 702 C CA . ILE A 1 89 ? -19.888 -1.785 13.852 1.00 93.81 89 ILE A CA 1
ATOM 703 C C . ILE A 1 89 ? -21.122 -2.372 14.519 1.00 93.81 89 ILE A C 1
ATOM 705 O O . ILE A 1 89 ? -22.219 -1.807 14.456 1.00 93.81 89 ILE A O 1
ATOM 709 N N . ASN A 1 90 ? -20.914 -3.429 15.303 1.00 91.56 90 ASN A N 1
ATOM 710 C CA . ASN A 1 90 ? -21.930 -3.936 16.210 1.00 91.56 90 ASN A CA 1
ATOM 711 C C . ASN A 1 90 ? -21.879 -3.196 17.557 1.00 91.56 90 ASN A C 1
ATOM 713 O O . ASN A 1 90 ? -21.013 -3.444 18.399 1.00 91.56 90 ASN A O 1
ATOM 717 N N . ARG A 1 91 ? -22.847 -2.296 17.764 1.00 89.12 91 ARG A N 1
ATOM 718 C CA . ARG A 1 91 ? -22.983 -1.451 18.966 1.00 89.12 91 ARG A CA 1
ATOM 719 C C . ARG A 1 91 ? -23.832 -2.084 20.083 1.00 89.12 91 ARG A C 1
ATOM 721 O O . ARG A 1 91 ? -24.092 -1.425 21.082 1.00 89.12 91 ARG A O 1
ATOM 728 N N . LYS A 1 92 ? -24.301 -3.331 19.923 1.00 84.44 92 LYS A N 1
ATOM 729 C CA . LYS A 1 92 ? -25.155 -4.009 20.921 1.00 84.44 92 LYS A CA 1
ATOM 730 C C . LYS A 1 92 ? -24.420 -4.356 22.225 1.00 84.44 92 LYS A C 1
ATOM 732 O O . LYS A 1 92 ? -25.022 -4.198 23.286 1.00 84.44 92 LYS A O 1
ATOM 737 N N . PRO A 1 93 ? -23.172 -4.858 22.200 1.00 80.12 93 PRO A N 1
ATOM 738 C CA . PRO A 1 93 ? -22.455 -5.168 23.430 1.00 80.12 93 PRO A CA 1
ATOM 739 C C . PRO A 1 93 ? -21.936 -3.891 24.100 1.00 80.12 93 PRO A C 1
ATOM 741 O O . PRO A 1 93 ? -21.744 -2.865 23.452 1.00 80.12 93 PRO A O 1
ATOM 744 N N . ARG A 1 94 ? -21.626 -3.974 25.400 1.00 81.31 94 ARG A N 1
ATOM 745 C CA . ARG A 1 94 ? -21.028 -2.863 26.166 1.00 81.31 94 ARG A CA 1
ATOM 746 C C . ARG A 1 94 ? -19.710 -2.357 25.557 1.00 81.31 94 ARG A C 1
ATOM 748 O O . ARG A 1 94 ? -1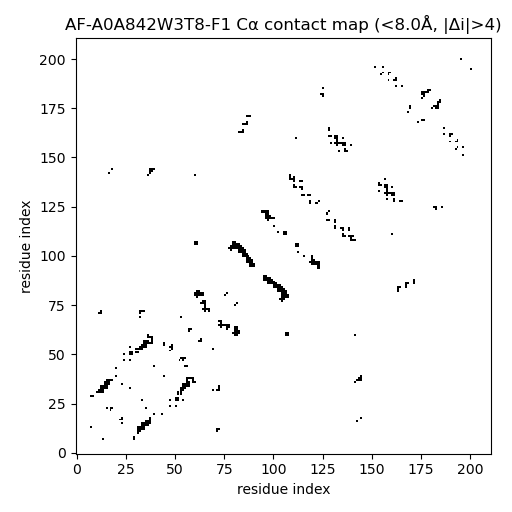9.385 -1.186 25.708 1.00 81.31 94 ARG A O 1
ATOM 755 N N . ILE A 1 95 ? -18.962 -3.242 24.897 1.00 83.56 95 ILE A N 1
ATOM 756 C CA . ILE A 1 95 ? -17.766 -2.912 24.115 1.00 83.56 95 ILE A CA 1
ATOM 757 C C . ILE A 1 95 ? -18.125 -3.121 22.640 1.00 83.56 95 ILE A C 1
ATOM 759 O O . ILE A 1 95 ? -18.444 -4.257 22.277 1.00 83.56 95 ILE A O 1
ATOM 763 N N . PRO A 1 96 ? -18.087 -2.078 21.792 1.00 90.12 96 PRO A N 1
ATOM 764 C CA . PRO A 1 96 ? -18.391 -2.223 20.375 1.00 90.12 96 PRO A CA 1
ATOM 765 C C . PRO A 1 96 ? -17.469 -3.247 19.704 1.00 90.12 96 PRO A C 1
ATOM 767 O O . PRO A 1 96 ? -16.263 -3.291 19.977 1.00 90.12 96 PRO A O 1
ATOM 770 N N . LEU A 1 97 ? -18.048 -4.066 18.828 1.00 94.38 97 LEU A N 1
ATOM 771 C CA . LEU A 1 97 ? -17.323 -5.079 18.064 1.00 94.38 97 LEU A CA 1
ATOM 772 C C . LEU A 1 97 ? -17.229 -4.667 16.598 1.00 94.38 97 LEU A C 1
ATOM 774 O O . LEU A 1 97 ? -18.156 -4.055 16.058 1.00 94.38 97 LEU A O 1
ATOM 778 N N . ILE A 1 98 ? -16.128 -5.054 15.963 1.00 94.31 98 ILE A N 1
ATOM 779 C CA . ILE A 1 98 ? -15.955 -4.955 14.515 1.00 94.31 98 ILE A CA 1
ATOM 780 C C . ILE A 1 98 ? -16.929 -5.946 13.865 1.00 94.31 98 ILE A C 1
ATOM 782 O O . ILE A 1 98 ? -16.928 -7.131 14.200 1.00 94.31 98 ILE A O 1
ATOM 786 N N . GLY A 1 99 ? -17.819 -5.437 13.019 1.00 91.88 99 GLY A N 1
ATOM 787 C CA . GLY A 1 99 ? -18.797 -6.204 12.254 1.00 91.88 99 GLY A CA 1
ATOM 788 C C . GLY A 1 99 ? -18.229 -6.645 10.909 1.00 91.88 99 GLY A C 1
ATOM 789 O O . GLY A 1 99 ? -17.080 -7.075 10.843 1.00 91.88 99 GLY A O 1
ATOM 790 N N . ASP A 1 100 ? -19.046 -6.540 9.862 1.00 93.50 100 ASP A N 1
ATOM 791 C CA . ASP A 1 100 ? -18.642 -6.844 8.489 1.00 93.50 100 ASP A CA 1
ATOM 792 C C . ASP A 1 100 ? -17.618 -5.824 7.970 1.00 93.50 100 ASP A C 1
ATOM 794 O O . ASP A 1 100 ? -17.699 -4.629 8.281 1.00 93.50 100 ASP A O 1
ATOM 798 N N . ILE A 1 101 ? -16.645 -6.291 7.186 1.00 95.38 101 ILE A N 1
ATOM 799 C CA . ILE A 1 101 ? -15.603 -5.443 6.603 1.00 95.38 101 ILE A CA 1
ATOM 800 C C . ILE A 1 101 ? -15.622 -5.600 5.086 1.00 95.38 101 ILE A C 1
ATOM 802 O O . ILE A 1 101 ? -15.261 -6.640 4.540 1.00 95.38 101 ILE A O 1
ATOM 806 N N . LYS A 1 102 ? -15.962 -4.518 4.386 1.00 95.25 102 LYS A N 1
ATOM 807 C CA . LYS A 1 102 ? -15.939 -4.467 2.925 1.00 95.25 102 LYS A CA 1
ATOM 808 C C . LYS A 1 102 ? -14.675 -3.777 2.425 1.00 95.25 102 LYS A C 1
ATOM 810 O O . LYS A 1 102 ? -14.362 -2.659 2.826 1.00 95.25 102 LYS A O 1
ATOM 815 N N . ILE A 1 103 ? -13.987 -4.418 1.487 1.00 95.12 103 ILE A N 1
ATOM 816 C CA . ILE A 1 103 ? -12.834 -3.843 0.788 1.00 95.12 103 ILE A CA 1
ATOM 817 C C . ILE A 1 103 ? -13.346 -3.023 -0.402 1.00 95.12 103 ILE A C 1
ATOM 819 O O . ILE A 1 103 ? -14.102 -3.535 -1.228 1.00 95.12 103 ILE A O 1
ATOM 823 N N . ILE A 1 104 ? -12.973 -1.744 -0.456 1.00 95.56 104 ILE A N 1
ATOM 824 C CA . ILE A 1 104 ? -13.270 -0.822 -1.563 1.00 95.56 104 ILE A CA 1
ATOM 825 C C . ILE A 1 104 ? -12.119 -0.860 -2.572 1.00 95.56 104 ILE A C 1
ATOM 827 O O . ILE A 1 104 ? -12.355 -1.073 -3.755 1.00 95.56 104 ILE A O 1
ATOM 831 N N . THR A 1 105 ? -10.890 -0.720 -2.074 1.00 94.56 105 THR A N 1
ATOM 832 C CA . THR A 1 105 ? -9.643 -0.838 -2.842 1.00 94.56 105 THR A CA 1
ATOM 833 C C . THR A 1 105 ? -8.726 -1.791 -2.092 1.00 94.56 105 THR A C 1
ATOM 835 O O . THR A 1 105 ? -8.597 -1.698 -0.868 1.00 94.56 105 THR A O 1
ATOM 838 N N . GLU A 1 106 ? -8.126 -2.733 -2.808 1.00 93.06 106 GLU A N 1
ATOM 839 C CA . GLU A 1 106 ? -7.339 -3.820 -2.238 1.00 93.06 106 GLU A CA 1
ATOM 840 C C . GLU A 1 106 ? -5.836 -3.506 -2.235 1.00 93.06 106 GLU A C 1
ATOM 842 O O . GLU A 1 106 ? -5.334 -2.724 -3.039 1.00 93.06 106 GLU A O 1
ATOM 847 N N . SER A 1 107 ? -5.102 -4.161 -1.337 1.00 90.94 107 SER A N 1
ATOM 848 C CA . SER A 1 107 ? -3.642 -4.222 -1.388 1.00 90.94 107 SER A CA 1
ATOM 849 C C . SER A 1 107 ? -3.165 -5.125 -2.539 1.00 90.94 107 SER A C 1
ATOM 851 O O . SER A 1 107 ? -3.603 -6.272 -2.617 1.00 90.94 107 SER A O 1
ATOM 853 N N . PRO A 1 108 ? -2.210 -4.708 -3.389 1.00 89.81 108 PRO A N 1
ATOM 854 C CA . PRO A 1 108 ? -1.753 -5.519 -4.527 1.00 89.81 108 PRO A CA 1
ATOM 855 C C . PRO A 1 108 ? -1.311 -6.953 -4.190 1.00 89.81 108 PRO A C 1
ATOM 857 O O . PRO A 1 108 ? -1.462 -7.861 -5.000 1.00 89.81 108 PRO A O 1
ATOM 860 N N . CYS A 1 109 ? -0.794 -7.184 -2.979 1.00 88.06 109 CYS A N 1
ATOM 861 C CA . CYS A 1 109 ? -0.363 -8.505 -2.517 1.00 88.06 109 CYS A CA 1
ATOM 862 C C . CYS A 1 109 ? -1.464 -9.335 -1.826 1.00 88.06 109 CYS A C 1
ATOM 864 O O . CYS A 1 109 ? -1.224 -10.494 -1.493 1.00 88.06 109 CYS A O 1
ATOM 866 N N . GLY A 1 110 ? -2.643 -8.760 -1.561 1.00 90.06 110 GLY A N 1
ATOM 867 C CA . GLY A 1 110 ? -3.755 -9.416 -0.863 1.00 90.06 110 GLY A CA 1
ATOM 868 C C . GLY A 1 110 ? -3.553 -9.627 0.645 1.00 90.06 110 GLY A C 1
ATOM 869 O O . GLY A 1 110 ? -4.397 -10.251 1.291 1.00 90.06 110 GLY A O 1
ATOM 870 N N . ALA A 1 111 ? -2.466 -9.107 1.227 1.00 90.81 111 ALA A N 1
ATOM 871 C CA . ALA A 1 111 ? -2.156 -9.285 2.646 1.00 90.81 111 ALA A CA 1
ATOM 872 C C . ALA A 1 111 ? -3.266 -8.730 3.551 1.00 90.81 111 ALA A C 1
ATOM 874 O O . ALA A 1 111 ? -3.661 -9.385 4.512 1.00 90.81 111 ALA A O 1
ATOM 875 N N . ILE A 1 112 ? -3.838 -7.568 3.209 1.00 91.81 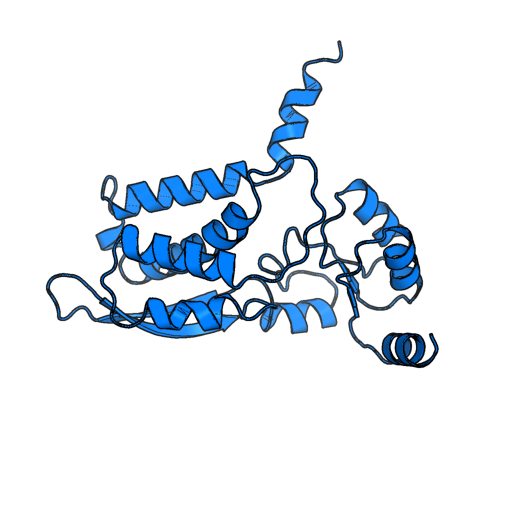112 ILE A N 1
ATOM 876 C CA . ILE A 1 112 ? -4.925 -6.973 3.997 1.00 91.81 112 ILE A CA 1
ATOM 877 C C . ILE A 1 112 ? -6.143 -7.890 4.009 1.00 91.81 112 ILE A C 1
ATOM 879 O O . ILE A 1 112 ? -6.605 -8.249 5.090 1.00 91.81 112 ILE A O 1
ATOM 883 N N . ARG A 1 113 ? -6.622 -8.340 2.843 1.00 93.31 113 ARG A N 1
ATOM 884 C CA . ARG A 1 113 ? -7.746 -9.287 2.743 1.00 93.31 113 ARG A CA 1
ATOM 885 C C . ARG A 1 113 ? -7.582 -10.505 3.638 1.00 93.31 113 ARG A C 1
ATOM 887 O O . ARG A 1 113 ? -8.526 -10.906 4.318 1.00 93.31 113 ARG A O 1
ATOM 894 N N . ASN A 1 114 ? -6.394 -11.102 3.628 1.00 92.38 114 ASN A N 1
ATOM 895 C CA . ASN A 1 114 ? -6.111 -12.288 4.428 1.00 92.38 114 ASN A CA 1
ATOM 896 C C . ASN A 1 114 ? -6.161 -11.975 5.926 1.00 92.38 114 ASN A C 1
ATOM 898 O O . ASN A 1 114 ? -6.731 -12.752 6.697 1.00 92.38 114 ASN A O 1
ATOM 902 N N . SER A 1 115 ? -5.639 -10.816 6.328 1.00 93.19 115 SER A N 1
ATOM 903 C CA . SER A 1 115 ? -5.592 -10.395 7.725 1.00 93.19 115 SER A CA 1
ATOM 904 C C . SER A 1 115 ? -6.928 -9.857 8.267 1.00 93.19 115 SER A C 1
ATOM 906 O O . SER A 1 115 ? -7.150 -9.901 9.478 1.00 93.19 115 SER A O 1
ATOM 908 N N . LEU A 1 116 ? -7.851 -9.377 7.425 1.00 92.88 116 LEU A N 1
ATOM 909 C CA . LEU A 1 116 ? -9.137 -8.815 7.879 1.00 92.88 116 LEU A CA 1
ATOM 910 C C . LEU A 1 116 ? -10.032 -9.835 8.591 1.00 92.88 116 LEU A C 1
ATOM 912 O O . LEU A 1 116 ? -10.727 -9.482 9.543 1.00 92.88 116 LEU A O 1
ATOM 916 N N . LYS A 1 117 ? -9.920 -11.118 8.232 1.00 88.69 117 LYS A N 1
ATOM 917 C CA . LYS A 1 117 ? -10.634 -12.228 8.889 1.00 88.69 117 LYS A CA 1
ATOM 918 C C . LYS A 1 117 ? -10.360 -12.312 10.396 1.00 88.69 117 LYS A C 1
ATOM 920 O O . LYS A 1 117 ? -11.148 -12.881 11.143 1.00 88.69 117 LYS A O 1
ATOM 925 N N . PHE A 1 118 ? -9.233 -11.765 10.859 1.00 87.25 118 PHE A N 1
ATOM 926 C CA . PHE A 1 118 ? -8.875 -11.743 12.278 1.00 87.25 118 PHE A CA 1
ATOM 927 C C . PHE A 1 118 ? -9.544 -10.608 13.060 1.00 87.25 118 PHE A C 1
ATOM 929 O O . PHE A 1 118 ? -9.536 -10.657 14.292 1.00 87.25 118 PHE A O 1
ATOM 936 N N . LEU A 1 119 ? -10.090 -9.597 12.375 1.00 93.12 119 LEU A N 1
ATOM 937 C CA . LEU A 1 119 ? -10.745 -8.441 12.989 1.00 93.12 119 LEU A CA 1
ATOM 938 C C . LEU A 1 119 ? -12.241 -8.657 13.211 1.00 93.12 119 LEU A C 1
ATOM 940 O O . LEU A 1 119 ? -12.767 -8.183 14.217 1.00 93.12 119 LEU A O 1
ATOM 944 N N . GLU A 1 120 ? -12.916 -9.372 12.315 1.00 92.19 120 GLU A N 1
ATOM 945 C CA . GLU A 1 120 ? -14.359 -9.606 12.399 1.00 92.19 120 GLU A CA 1
ATOM 946 C C . GLU A 1 120 ? -14.758 -10.240 13.745 1.00 92.19 120 GLU A C 1
ATOM 948 O O . GLU A 1 120 ? -14.148 -11.192 14.244 1.00 92.19 120 GLU A O 1
ATOM 953 N N . GLY A 1 121 ? -15.773 -9.662 14.389 1.00 92.62 121 GLY A N 1
ATOM 954 C CA . GLY A 1 121 ? -16.273 -10.080 15.698 1.00 92.62 121 GLY A CA 1
ATOM 955 C C . GLY A 1 121 ? -15.363 -9.744 16.886 1.00 92.62 121 GLY A C 1
ATOM 956 O O . GLY A 1 121 ? -15.689 -10.110 18.019 1.00 92.62 121 GLY A O 1
ATOM 957 N N . LYS A 1 122 ? -14.229 -9.060 16.684 1.00 94.88 122 LYS A N 1
ATOM 958 C CA . LYS A 1 122 ? -13.316 -8.674 17.772 1.00 94.88 122 LYS A CA 1
ATOM 959 C C . LYS A 1 122 ? -13.683 -7.323 18.397 1.00 94.88 122 LYS A C 1
ATOM 961 O O . LYS A 1 122 ? -14.250 -6.459 17.727 1.00 94.88 122 LYS A O 1
ATOM 966 N N . PRO A 1 123 ? -13.336 -7.107 19.680 1.00 94.50 123 PRO A N 1
ATOM 967 C CA . PRO A 1 123 ? -13.528 -5.818 20.330 1.00 94.50 123 PRO A CA 1
ATOM 968 C C . PRO A 1 123 ? -12.568 -4.764 19.779 1.00 94.50 123 PRO A C 1
ATOM 970 O O . PRO A 1 123 ? -11.387 -5.040 19.542 1.00 94.50 123 PRO A O 1
ATOM 973 N N . ILE A 1 124 ? -13.062 -3.533 19.648 1.00 93.88 124 ILE A N 1
ATOM 974 C CA . ILE A 1 124 ? -12.263 -2.395 19.185 1.00 93.88 124 ILE A CA 1
ATOM 975 C C . ILE A 1 124 ? -11.297 -1.977 20.297 1.00 93.88 124 ILE A C 1
ATOM 977 O O . ILE A 1 124 ? -11.653 -1.241 21.215 1.00 93.88 124 ILE A O 1
ATOM 981 N N . THR A 1 125 ? -10.068 -2.485 20.232 1.00 94.00 125 THR A N 1
ATOM 982 C CA . THR A 1 125 ? -9.009 -2.216 21.214 1.00 94.00 125 THR A CA 1
ATOM 983 C C . THR A 1 125 ? -7.661 -2.042 20.515 1.00 94.00 125 THR A C 1
ATOM 985 O O . THR A 1 125 ? -7.433 -2.681 19.479 1.00 94.00 125 THR A O 1
ATOM 988 N N . PRO A 1 126 ? -6.724 -1.260 21.085 1.00 93.88 126 PRO A N 1
ATOM 989 C CA . PRO A 1 126 ? -5.374 -1.121 20.535 1.00 93.88 126 PRO A CA 1
ATOM 990 C C . PRO A 1 126 ? -4.674 -2.464 20.311 1.00 93.88 126 PRO A C 1
ATOM 992 O O . PRO A 1 126 ? -4.045 -2.676 19.280 1.00 93.88 126 PRO A O 1
ATOM 995 N N . LYS A 1 127 ? -4.843 -3.418 21.237 1.00 94.31 127 LYS A N 1
ATOM 996 C CA . LYS A 1 127 ? -4.241 -4.756 21.142 1.00 94.31 127 LYS A CA 1
ATOM 997 C C . LYS A 1 127 ? -4.708 -5.528 19.905 1.00 94.31 127 LYS A C 1
ATOM 999 O O . LYS A 1 127 ? -3.884 -6.144 19.229 1.00 94.31 127 LYS A O 1
ATOM 1004 N N . VAL A 1 128 ? -6.010 -5.508 19.615 1.00 94.69 128 VAL A N 1
ATOM 1005 C CA . VAL A 1 128 ? -6.588 -6.192 18.444 1.00 94.69 128 VAL A CA 1
ATOM 1006 C C . VAL A 1 128 ? -6.077 -5.556 17.153 1.00 94.69 128 VAL A C 1
ATOM 1008 O O . VAL A 1 128 ? -5.588 -6.265 16.276 1.00 94.69 128 VAL A O 1
ATOM 1011 N N . ILE A 1 129 ? -6.099 -4.225 17.074 1.00 94.88 129 ILE A N 1
ATOM 1012 C CA . ILE A 1 129 ? -5.649 -3.479 15.891 1.00 94.88 129 ILE A CA 1
ATOM 1013 C C . ILE A 1 129 ? -4.144 -3.676 15.664 1.00 94.88 129 ILE A C 1
ATOM 1015 O O . ILE A 1 129 ? -3.701 -3.884 14.536 1.00 94.88 129 ILE A O 1
ATOM 1019 N N . ASN A 1 130 ? -3.348 -3.698 16.735 1.00 93.00 130 ASN A N 1
ATOM 1020 C CA . ASN A 1 130 ? -1.922 -3.980 16.638 1.00 93.00 130 ASN A CA 1
ATOM 1021 C C . ASN A 1 130 ? -1.641 -5.410 16.157 1.00 93.00 130 ASN A C 1
ATOM 1023 O O . ASN A 1 130 ? -0.780 -5.616 15.308 1.00 93.00 130 ASN A O 1
ATOM 1027 N N . SER A 1 131 ? -2.398 -6.388 16.660 1.00 92.31 131 SER A N 1
ATOM 1028 C CA . SER A 1 131 ? -2.275 -7.787 16.228 1.00 92.31 131 SER A CA 1
ATOM 1029 C C . SER A 1 131 ? -2.609 -7.951 14.744 1.00 92.31 131 SER A C 1
ATOM 1031 O O . SER A 1 131 ? -1.937 -8.708 14.049 1.00 92.31 131 SER A O 1
ATOM 1033 N N . PHE A 1 132 ? -3.596 -7.205 14.243 1.00 94.12 132 PHE A N 1
ATOM 1034 C CA . PHE A 1 132 ? -3.901 -7.142 12.815 1.00 94.12 132 PHE A CA 1
ATOM 1035 C C . PHE A 1 132 ? -2.734 -6.578 11.995 1.00 94.12 132 PHE A C 1
ATOM 1037 O O . PHE A 1 132 ? -2.314 -7.218 11.036 1.00 94.12 132 PHE A O 1
ATOM 1044 N N . GLY A 1 133 ? -2.152 -5.443 12.400 1.00 91.75 133 GLY A N 1
ATOM 1045 C CA . GLY A 1 133 ? -0.987 -4.876 11.709 1.00 91.75 133 GLY A CA 1
ATOM 1046 C C . GLY A 1 133 ? 0.202 -5.840 11.654 1.00 91.75 133 GLY A C 1
ATOM 1047 O O . GLY A 1 133 ? 0.836 -5.988 10.612 1.00 91.75 133 GLY A O 1
ATOM 1048 N N . LEU A 1 134 ? 0.471 -6.548 12.755 1.00 89.12 134 LEU A N 1
ATOM 1049 C CA . LEU A 1 134 ? 1.509 -7.582 12.804 1.00 89.12 134 LEU A CA 1
ATOM 1050 C C . LEU A 1 134 ? 1.201 -8.770 11.889 1.00 89.12 134 LEU A C 1
ATOM 1052 O O . LEU A 1 134 ? 2.116 -9.330 11.303 1.00 89.12 134 LEU A O 1
ATOM 1056 N N . ASN A 1 135 ? -0.065 -9.161 11.749 1.00 91.19 135 ASN A N 1
ATOM 1057 C CA . ASN A 1 135 ? -0.450 -10.221 10.822 1.00 91.19 135 ASN A CA 1
ATOM 1058 C C . ASN A 1 135 ? -0.202 -9.791 9.366 1.00 91.19 135 ASN A C 1
ATOM 1060 O O . ASN A 1 135 ? 0.440 -10.522 8.617 1.00 91.19 135 ASN A O 1
ATOM 1064 N N . VAL A 1 136 ? -0.595 -8.563 9.004 1.00 90.31 136 VAL A N 1
ATOM 1065 C CA . VAL A 1 136 ? -0.342 -8.012 7.663 1.00 90.31 136 VAL A CA 1
ATOM 1066 C C . VAL A 1 136 ? 1.151 -8.009 7.335 1.00 90.31 136 VAL A C 1
ATOM 1068 O O . VAL A 1 136 ? 1.527 -8.322 6.208 1.00 90.31 136 VAL A O 1
ATOM 1071 N N . SER A 1 137 ? 2.024 -7.700 8.300 1.00 85.81 137 SER A N 1
ATOM 1072 C CA . SER A 1 137 ? 3.471 -7.705 8.053 1.00 85.81 137 SER A CA 1
ATOM 1073 C C . SER A 1 137 ? 4.058 -9.099 7.812 1.00 85.81 137 SER A C 1
ATOM 1075 O O . SER A 1 137 ? 5.081 -9.190 7.139 1.00 85.81 137 SER A O 1
ATOM 1077 N N . GLN A 1 138 ? 3.426 -10.169 8.309 1.00 86.19 138 GLN A N 1
ATOM 1078 C CA . GLN A 1 138 ? 3.825 -11.550 7.998 1.00 86.19 138 GLN A CA 1
ATOM 1079 C C . GLN A 1 138 ? 3.349 -11.998 6.611 1.00 86.19 138 GLN A C 1
ATOM 1081 O O . GLN A 1 138 ? 4.031 -12.773 5.947 1.00 86.19 138 GLN A O 1
ATOM 1086 N N . GLU A 1 139 ? 2.186 -11.512 6.177 1.00 87.31 139 GLU A N 1
ATOM 1087 C CA . GLU A 1 139 ? 1.581 -11.876 4.890 1.00 87.31 139 GLU A CA 1
ATOM 1088 C C . GLU A 1 139 ? 2.119 -11.041 3.718 1.00 87.31 139 GLU A C 1
ATOM 1090 O O . GLU A 1 139 ? 2.057 -11.465 2.561 1.00 87.31 139 GLU A O 1
ATOM 1095 N N . CYS A 1 140 ? 2.645 -9.845 3.991 1.00 85.12 140 CYS A N 1
ATOM 1096 C CA . CYS A 1 140 ? 3.129 -8.938 2.958 1.00 85.12 140 CYS A CA 1
ATOM 1097 C C . CYS A 1 140 ? 4.321 -9.527 2.187 1.00 85.12 140 CYS A C 1
ATOM 1099 O O . CYS A 1 140 ? 5.306 -9.979 2.769 1.00 85.12 140 CYS A O 1
ATOM 1101 N N . ARG A 1 141 ? 4.242 -9.472 0.850 1.00 78.62 141 ARG A N 1
ATOM 1102 C CA . ARG A 1 141 ? 5.266 -9.998 -0.070 1.00 78.62 141 ARG A CA 1
ATOM 1103 C C . ARG A 1 141 ? 5.972 -8.938 -0.907 1.00 78.62 141 ARG A C 1
ATOM 1105 O O . ARG A 1 141 ? 6.676 -9.292 -1.848 1.00 78.62 141 ARG A O 1
ATOM 1112 N N . GLU A 1 142 ? 5.770 -7.660 -0.604 1.00 76.12 142 GLU A N 1
ATOM 1113 C CA . GLU A 1 142 ? 6.426 -6.578 -1.337 1.00 76.12 142 GLU A CA 1
ATOM 1114 C C . GLU A 1 142 ? 7.960 -6.724 -1.214 1.00 76.12 142 GLU A C 1
ATOM 1116 O O . GLU A 1 142 ? 8.486 -6.745 -0.095 1.00 76.12 142 GLU A O 1
ATOM 1121 N N . PRO A 1 143 ? 8.691 -6.916 -2.332 1.00 63.44 143 PRO A N 1
ATOM 1122 C CA . PRO A 1 143 ? 10.135 -7.078 -2.316 1.00 63.44 143 PRO A CA 1
ATOM 1123 C C . PRO A 1 143 ? 10.791 -5.723 -2.098 1.00 63.44 143 PRO A C 1
ATOM 1125 O O . PRO A 1 143 ? 10.506 -4.748 -2.781 1.00 63.44 143 PRO A O 1
ATOM 1128 N N . MET A 1 144 ? 11.708 -5.677 -1.143 1.00 56.28 144 MET A N 1
ATOM 1129 C CA . MET A 1 144 ? 12.226 -4.413 -0.642 1.00 56.28 144 MET A CA 1
ATOM 1130 C C . MET A 1 144 ? 13.711 -4.285 -0.967 1.00 56.28 144 MET A C 1
ATOM 1132 O O . MET A 1 144 ? 14.531 -5.131 -0.594 1.00 56.28 144 MET A O 1
ATOM 1136 N N . SER A 1 145 ? 14.055 -3.218 -1.681 1.00 46.03 145 SER A N 1
ATOM 1137 C CA . SER A 1 145 ? 15.411 -2.686 -1.792 1.00 46.03 145 SER A CA 1
ATOM 1138 C C . SER A 1 145 ? 15.783 -2.090 -0.433 1.00 46.03 145 SER A C 1
ATOM 1140 O O . SER A 1 145 ? 15.262 -1.065 -0.000 1.00 46.03 145 SER A O 1
ATOM 1142 N N . VAL A 1 146 ? 16.657 -2.775 0.302 1.00 43.03 146 VAL A N 1
ATOM 1143 C CA . VAL A 1 146 ? 17.125 -2.325 1.617 1.00 43.03 146 VAL A CA 1
ATOM 1144 C C . VAL A 1 146 ? 17.970 -1.059 1.446 1.00 43.03 146 VAL A C 1
ATOM 1146 O O . VAL A 1 146 ? 19.176 -1.133 1.224 1.00 43.03 146 VAL A O 1
ATOM 1149 N N . LEU A 1 147 ? 17.361 0.116 1.595 1.00 41.03 147 LEU A N 1
ATOM 1150 C CA . LEU A 1 147 ? 18.090 1.360 1.835 1.00 41.03 147 LEU A CA 1
ATOM 1151 C C . LEU A 1 147 ? 18.422 1.460 3.331 1.00 41.03 147 LEU A C 1
ATOM 1153 O O . LEU A 1 147 ? 17.641 1.971 4.124 1.00 41.03 147 LEU A O 1
ATOM 1157 N N . LEU A 1 148 ? 19.588 0.911 3.696 1.00 42.50 148 LEU A N 1
ATOM 1158 C CA . LEU A 1 148 ? 20.449 1.151 4.877 1.00 42.50 148 LEU A CA 1
ATOM 1159 C C . LEU A 1 148 ? 19.859 1.211 6.311 1.00 42.50 148 LEU A C 1
ATOM 1161 O O . LEU A 1 148 ? 20.643 1.212 7.261 1.00 42.50 148 LEU A O 1
ATOM 1165 N N . ARG A 1 149 ? 18.542 1.194 6.544 1.00 44.44 149 ARG A N 1
ATOM 1166 C CA . ARG A 1 149 ? 17.950 1.084 7.890 1.00 44.44 149 ARG A CA 1
ATOM 1167 C C . ARG A 1 149 ? 16.964 -0.075 7.981 1.00 44.44 149 ARG A C 1
ATOM 1169 O O . ARG A 1 149 ? 15.915 -0.083 7.350 1.00 44.44 149 ARG A O 1
ATOM 1176 N N . ARG A 1 150 ? 17.296 -1.034 8.854 1.00 40.12 150 ARG A N 1
ATOM 1177 C CA . ARG A 1 150 ? 16.482 -2.217 9.194 1.00 40.12 150 ARG A CA 1
ATOM 1178 C C . ARG A 1 150 ? 15.149 -1.888 9.883 1.00 40.12 150 ARG A C 1
ATOM 1180 O O . ARG A 1 150 ? 14.294 -2.761 9.950 1.00 40.12 150 ARG A O 1
ATOM 1187 N N . SER A 1 151 ? 14.967 -0.673 10.401 1.00 43.12 151 SER A N 1
ATOM 1188 C CA . SER A 1 151 ? 13.863 -0.338 11.309 1.00 43.12 151 SER A CA 1
ATOM 1189 C C . SER A 1 151 ? 12.501 -0.094 10.652 1.00 43.12 151 SER A C 1
ATOM 1191 O O . SER A 1 151 ? 11.534 -0.004 11.376 1.00 43.12 151 SER A O 1
ATOM 1193 N N . HIS A 1 152 ? 12.358 0.009 9.325 1.00 51.62 152 HIS A N 1
ATOM 1194 C CA . HIS A 1 152 ? 11.147 0.644 8.765 1.00 51.62 152 HIS A CA 1
ATOM 1195 C C . HIS A 1 152 ? 10.171 -0.265 8.000 1.00 51.62 152 HIS A C 1
ATOM 1197 O O . HIS A 1 152 ? 9.106 0.195 7.610 1.00 51.62 152 HIS A O 1
ATOM 1203 N N . MET A 1 153 ? 10.469 -1.546 7.764 1.00 53.00 153 MET A N 1
ATOM 1204 C CA . MET A 1 153 ? 9.762 -2.296 6.709 1.00 53.00 153 MET A CA 1
ATOM 1205 C C . MET A 1 153 ? 8.522 -3.063 7.177 1.00 53.00 153 MET A C 1
ATOM 1207 O O . MET A 1 153 ? 7.412 -2.726 6.769 1.00 53.00 153 MET A O 1
ATOM 1211 N N . GLY A 1 154 ? 8.689 -4.050 8.067 1.00 49.88 154 GLY A N 1
ATOM 1212 C CA . GLY A 1 154 ? 7.550 -4.711 8.719 1.00 49.88 154 GLY A CA 1
ATOM 1213 C C . GLY A 1 154 ? 6.719 -3.717 9.532 1.00 49.88 154 GLY A C 1
ATOM 1214 O O . GLY A 1 154 ? 5.505 -3.864 9.644 1.00 49.88 154 GLY A O 1
ATOM 1215 N N . GLU A 1 155 ? 7.373 -2.655 10.010 1.00 56.50 155 GLU A N 1
ATOM 1216 C CA . GLU A 1 155 ? 6.735 -1.516 10.655 1.00 56.50 155 GLU A CA 1
ATOM 1217 C C . GLU A 1 155 ? 5.922 -0.672 9.664 1.00 56.50 155 GLU A C 1
ATOM 1219 O O . GLU A 1 155 ? 4.824 -0.275 10.029 1.00 56.50 155 GLU A O 1
ATOM 1224 N N . SER A 1 156 ? 6.355 -0.451 8.413 1.00 67.44 156 SER A N 1
ATOM 1225 C CA . SER A 1 156 ? 5.574 0.333 7.434 1.00 67.44 156 SER A CA 1
ATOM 1226 C C . SER A 1 156 ? 4.273 -0.356 7.019 1.00 67.44 156 SER A C 1
ATOM 1228 O O . SER A 1 156 ? 3.214 0.250 7.148 1.00 67.44 156 SER A O 1
ATOM 1230 N N . ALA A 1 157 ? 4.310 -1.632 6.614 1.00 77.31 157 ALA A N 1
ATOM 1231 C CA . ALA A 1 157 ? 3.107 -2.366 6.213 1.00 77.31 157 ALA A CA 1
ATOM 1232 C C . ALA A 1 157 ? 2.128 -2.516 7.388 1.00 77.31 157 ALA A C 1
ATOM 1234 O O . ALA A 1 157 ? 0.932 -2.258 7.241 1.00 77.31 157 ALA A O 1
ATOM 1235 N N . ALA A 1 158 ? 2.643 -2.847 8.580 1.00 83.62 158 ALA A N 1
ATOM 1236 C CA . ALA A 1 158 ? 1.839 -2.899 9.796 1.00 83.62 158 ALA A CA 1
ATOM 1237 C C . ALA A 1 158 ? 1.256 -1.527 10.164 1.00 83.62 158 ALA A C 1
ATOM 1239 O O . ALA A 1 158 ? 0.096 -1.436 10.554 1.00 83.62 158 ALA A O 1
ATOM 1240 N N . SER A 1 159 ? 2.035 -0.448 10.063 1.00 83.44 159 SER A N 1
ATOM 1241 C CA . SER A 1 159 ? 1.578 0.913 10.376 1.00 83.44 159 SER A CA 1
ATOM 1242 C C . SER A 1 159 ? 0.518 1.390 9.399 1.00 83.44 159 SER A C 1
ATOM 1244 O O . SER A 1 159 ? -0.533 1.845 9.841 1.00 83.44 159 SER A O 1
ATOM 1246 N N . THR A 1 160 ? 0.740 1.216 8.097 1.00 85.62 160 THR A N 1
ATOM 1247 C CA . THR A 1 160 ? -0.241 1.542 7.058 1.00 85.62 160 THR A CA 1
ATOM 1248 C C . THR A 1 160 ? -1.539 0.774 7.283 1.00 85.62 160 THR A C 1
ATOM 1250 O O . THR A 1 160 ? -2.600 1.387 7.357 1.00 85.62 160 THR A O 1
ATOM 1253 N N . ALA A 1 161 ? -1.469 -0.541 7.506 1.00 90.69 161 ALA A N 1
ATOM 1254 C CA . ALA A 1 161 ? -2.652 -1.354 7.775 1.00 90.69 161 ALA A CA 1
ATOM 1255 C C . ALA A 1 161 ? -3.414 -0.897 9.031 1.00 90.69 161 ALA A C 1
ATOM 1257 O O . ALA A 1 161 ? -4.638 -0.752 9.000 1.00 90.69 161 ALA A O 1
ATOM 1258 N N . ARG A 1 162 ? -2.700 -0.623 10.133 1.00 93.12 162 ARG A N 1
ATOM 1259 C CA . ARG A 1 162 ? -3.304 -0.101 11.371 1.00 93.12 162 ARG A CA 1
ATOM 1260 C C . ARG A 1 162 ? -4.015 1.225 11.124 1.00 93.12 162 ARG A C 1
ATOM 1262 O O . ARG A 1 162 ? -5.143 1.384 11.582 1.00 93.12 162 ARG A O 1
ATOM 1269 N N . LEU A 1 163 ? -3.377 2.152 10.410 1.00 92.38 163 LEU A N 1
ATOM 1270 C CA . LEU A 1 163 ? -3.943 3.469 10.122 1.00 92.38 163 LEU A CA 1
ATOM 1271 C C . LEU A 1 163 ? -5.213 3.375 9.279 1.00 92.38 163 LEU A C 1
ATOM 1273 O O . LEU A 1 163 ? -6.199 3.996 9.655 1.00 92.38 163 LEU A O 1
ATOM 1277 N N . ILE A 1 164 ? -5.241 2.530 8.244 1.00 93.19 164 ILE A N 1
ATOM 1278 C CA . ILE A 1 164 ? -6.436 2.323 7.407 1.00 93.19 164 ILE A CA 1
ATOM 1279 C C . ILE A 1 164 ? -7.643 1.920 8.267 1.00 93.19 164 ILE A C 1
ATOM 1281 O O . ILE A 1 164 ? -8.726 2.496 8.152 1.00 93.19 164 ILE A O 1
ATOM 1285 N N . VAL A 1 165 ? -7.454 0.960 9.177 1.00 95.00 165 VAL A N 1
ATOM 1286 C CA . VAL A 1 165 ? -8.520 0.516 10.086 1.00 95.00 165 VAL A CA 1
ATOM 1287 C C . VAL A 1 165 ? -8.885 1.613 11.086 1.00 95.00 165 VAL A C 1
ATOM 1289 O O . VAL A 1 165 ? -10.064 1.877 11.304 1.00 95.00 165 VAL A O 1
ATOM 1292 N N . LEU A 1 166 ? -7.899 2.270 11.701 1.00 94.94 166 LEU A N 1
ATOM 1293 C CA . LEU A 1 166 ? -8.143 3.313 12.702 1.00 94.94 166 LEU A CA 1
ATOM 1294 C C . LEU A 1 166 ? -8.874 4.527 12.120 1.00 94.94 166 LEU A C 1
ATOM 1296 O O . LEU A 1 166 ? -9.751 5.074 12.785 1.00 94.94 166 LEU A O 1
ATOM 1300 N N . GLU A 1 167 ? -8.534 4.945 10.903 1.00 94.62 167 GLU A N 1
ATOM 1301 C CA . GLU A 1 167 ? -9.195 6.050 10.213 1.00 94.62 167 GLU A CA 1
ATOM 1302 C C . GLU A 1 167 ? -10.659 5.731 9.931 1.00 94.62 167 GLU A C 1
ATOM 1304 O O . GLU A 1 167 ? -11.527 6.569 10.181 1.00 94.62 167 GLU A O 1
ATOM 1309 N N . GLU A 1 168 ? -10.953 4.512 9.481 1.00 95.25 168 GLU A N 1
ATOM 1310 C CA . GLU A 1 168 ? -12.327 4.097 9.221 1.00 95.25 168 GLU A CA 1
ATOM 1311 C C . GLU A 1 168 ? -13.135 3.949 10.518 1.00 95.25 168 GLU A C 1
ATOM 1313 O O . GLU A 1 168 ? -14.245 4.472 10.637 1.00 95.25 168 GLU A O 1
ATOM 1318 N N . LEU A 1 169 ? -12.541 3.364 11.562 1.00 94.19 169 LEU A N 1
ATOM 1319 C CA . LEU A 1 169 ? -13.159 3.293 12.888 1.00 94.19 169 LEU A CA 1
ATOM 1320 C C . LEU A 1 169 ? -13.429 4.680 13.486 1.00 94.19 169 LEU A C 1
ATOM 1322 O O . LEU A 1 169 ? -14.438 4.874 14.168 1.00 94.19 169 LEU A O 1
ATOM 1326 N N . LYS A 1 170 ? -12.547 5.652 13.240 1.00 93.81 170 LYS A N 1
ATOM 1327 C CA . LYS A 1 170 ? -12.717 7.031 13.706 1.00 93.81 170 LYS A CA 1
ATOM 1328 C C . LYS A 1 170 ? -13.895 7.726 13.024 1.00 93.81 170 LYS A C 1
ATOM 1330 O O . LYS A 1 170 ? -14.545 8.539 13.679 1.00 93.81 170 LYS A O 1
ATOM 1335 N N . LYS A 1 171 ? -14.195 7.405 11.760 1.00 93.25 171 LYS A N 1
ATOM 1336 C CA . LYS A 1 171 ? -15.397 7.899 11.064 1.00 93.25 171 LYS A CA 1
ATOM 1337 C C . LYS A 1 171 ? -16.670 7.274 11.639 1.00 93.25 171 LYS A C 1
ATOM 1339 O O . LYS A 1 171 ? -17.628 7.989 11.915 1.00 93.25 171 LYS A O 1
ATOM 1344 N N . GLU A 1 172 ? -16.655 5.964 11.876 1.00 92.44 172 GLU A N 1
ATOM 1345 C CA . GLU A 1 172 ? -17.831 5.201 12.320 1.00 92.44 172 GLU A CA 1
ATOM 1346 C C . GLU A 1 172 ? -18.169 5.362 13.812 1.00 92.44 172 GLU A C 1
ATOM 1348 O O . GLU A 1 172 ? -19.340 5.332 14.214 1.00 92.44 172 GLU A O 1
ATOM 1353 N N . ILE A 1 173 ? -17.157 5.525 14.672 1.00 91.56 173 ILE A N 1
ATOM 1354 C CA . ILE A 1 173 ? -17.337 5.749 16.114 1.00 91.56 173 ILE A CA 1
ATOM 1355 C C . ILE A 1 173 ? -16.347 6.802 16.639 1.00 91.56 173 ILE A C 1
ATOM 1357 O O . ILE A 1 173 ? -15.439 6.483 17.415 1.00 91.56 173 ILE A O 1
ATOM 1361 N N . PRO A 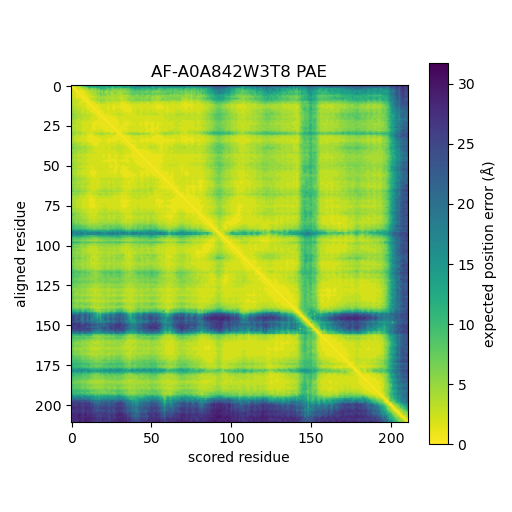1 174 ? -16.562 8.093 16.334 1.00 91.06 174 PRO A N 1
ATOM 1362 C CA . PRO A 1 174 ? -15.692 9.173 16.814 1.00 91.06 174 PRO A CA 1
ATOM 1363 C C . PRO A 1 174 ? -15.562 9.220 18.347 1.00 91.06 174 PRO A C 1
ATOM 1365 O O . PRO A 1 174 ? -14.557 9.669 18.891 1.00 91.06 174 PRO A O 1
ATOM 1368 N N . GLN A 1 175 ? -16.577 8.716 19.054 1.00 90.44 175 GLN A N 1
ATOM 1369 C CA . GLN A 1 175 ? -16.678 8.684 20.517 1.00 90.44 175 GLN A CA 1
ATOM 1370 C C . GLN A 1 175 ? -15.524 7.916 21.180 1.00 90.44 175 GLN A C 1
ATOM 1372 O O . GLN A 1 175 ? -15.099 8.270 22.276 1.00 90.44 175 GLN A O 1
ATOM 1377 N N . LEU A 1 176 ? -15.000 6.884 20.511 1.00 87.44 176 LEU A N 1
ATOM 1378 C CA . LEU A 1 176 ? -13.877 6.090 21.014 1.00 87.44 176 LEU A CA 1
ATOM 1379 C C . LEU A 1 176 ? -12.524 6.800 20.860 1.00 87.44 176 LEU A C 1
ATOM 1381 O O . LEU A 1 176 ? -11.552 6.371 21.471 1.00 87.44 176 LEU A O 1
ATOM 1385 N N . PHE A 1 177 ? -12.466 7.885 20.082 1.00 92.38 177 PHE A N 1
ATOM 1386 C CA . PHE A 1 177 ? -11.257 8.656 19.776 1.00 92.38 177 PHE A CA 1
ATOM 1387 C C . PHE A 1 177 ? -11.262 10.041 20.439 1.00 92.38 177 PHE A C 1
ATOM 1389 O O . PHE A 1 177 ? -10.609 10.972 19.969 1.00 92.38 177 PHE A O 1
ATOM 1396 N N . GLN A 1 178 ? -12.001 10.203 21.539 1.00 90.94 178 GLN A N 1
ATOM 1397 C CA . GLN A 1 178 ? -11.947 11.428 22.338 1.00 90.94 178 GLN A CA 1
ATOM 1398 C C . GLN A 1 178 ? -10.531 11.664 22.883 1.00 90.94 178 GLN A C 1
ATOM 1400 O O . GLN A 1 178 ? -9.801 10.713 23.181 1.00 90.94 178 GLN A O 1
ATOM 1405 N N . SER A 1 179 ? -10.154 12.938 23.019 1.00 88.88 179 SER A N 1
ATOM 1406 C CA . SER A 1 179 ? -8.808 13.341 23.438 1.00 88.88 179 SER A CA 1
ATOM 1407 C C . SER A 1 179 ? -8.403 12.659 24.747 1.00 88.88 179 SER A C 1
ATOM 1409 O O . SER A 1 179 ? -9.090 12.781 25.760 1.00 88.88 179 SER A O 1
ATOM 1411 N N . GLY A 1 180 ? -7.286 11.930 24.720 1.00 84.69 180 GLY A N 1
ATOM 1412 C CA . GLY A 1 180 ? -6.744 11.246 25.896 1.00 84.69 180 GLY A CA 1
ATOM 1413 C C . GLY A 1 180 ? -7.294 9.838 26.154 1.00 84.69 180 GLY A C 1
ATOM 1414 O O . GLY A 1 180 ? -6.778 9.162 27.052 1.00 84.69 180 GLY A O 1
ATOM 1415 N N . SER A 1 181 ? -8.258 9.367 25.354 1.00 91.00 181 SER A N 1
ATOM 1416 C CA . SER A 1 181 ? -8.668 7.957 25.331 1.00 91.00 181 SER A CA 1
ATOM 1417 C C . SER A 1 181 ? -7.508 7.038 24.926 1.00 91.00 181 SER A C 1
ATOM 1419 O O . SER A 1 181 ? -6.521 7.464 24.320 1.00 91.00 181 SER A O 1
ATOM 1421 N N . GLU A 1 182 ? -7.611 5.754 25.270 1.00 92.56 182 GLU A N 1
ATOM 1422 C CA . GLU A 1 182 ? -6.590 4.758 24.926 1.00 92.56 182 GLU A CA 1
ATOM 1423 C C . GLU A 1 182 ? -6.404 4.635 23.402 1.00 92.56 182 GLU A C 1
ATOM 1425 O O . GLU A 1 182 ? -5.274 4.605 22.914 1.00 92.56 182 GLU A O 1
ATOM 1430 N N . LEU A 1 183 ? -7.507 4.650 22.645 1.00 91.56 183 LEU A N 1
ATOM 1431 C CA . LEU A 1 183 ? -7.491 4.583 21.182 1.00 91.56 183 LEU A CA 1
ATOM 1432 C C . LEU A 1 183 ? -6.968 5.870 20.534 1.00 91.56 183 LEU A C 1
ATOM 1434 O O . LEU A 1 183 ? -6.229 5.776 19.560 1.00 91.56 183 LEU A O 1
ATOM 1438 N N . ASP A 1 184 ? -7.266 7.055 21.079 1.00 92.81 184 ASP A N 1
ATOM 1439 C CA . ASP A 1 184 ? -6.683 8.318 20.593 1.00 92.81 184 ASP A CA 1
ATOM 1440 C C . ASP A 1 184 ? -5.157 8.349 20.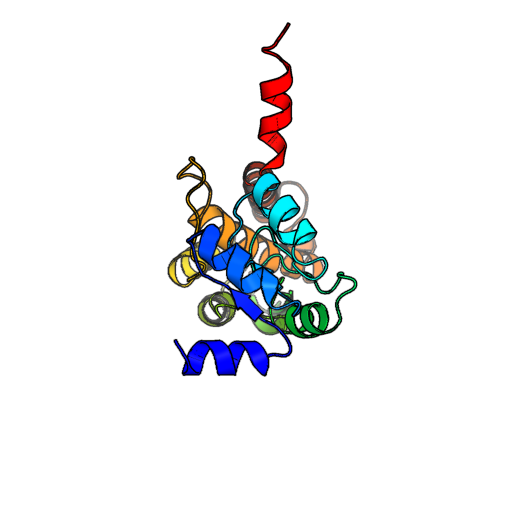779 1.00 92.81 184 ASP A C 1
ATOM 1442 O O . ASP A 1 184 ? -4.418 8.704 19.858 1.00 92.81 184 ASP A O 1
ATOM 1446 N N . LYS A 1 185 ? -4.661 7.914 21.946 1.00 93.44 185 LYS A N 1
ATOM 1447 C CA . LYS A 1 185 ? -3.215 7.800 22.203 1.00 93.44 185 LYS A CA 1
ATOM 1448 C C . LYS A 1 185 ? -2.553 6.816 21.243 1.00 93.44 185 LYS A C 1
ATOM 1450 O O . LYS A 1 185 ? -1.505 7.124 20.677 1.00 93.44 185 LYS A O 1
ATOM 1455 N N . PHE A 1 186 ? -3.178 5.658 21.037 1.00 93.00 186 PHE A N 1
ATOM 1456 C CA . PHE A 1 186 ? -2.676 4.646 20.114 1.00 93.00 186 PHE A CA 1
ATOM 1457 C C . PHE A 1 186 ? -2.667 5.139 18.661 1.00 93.00 186 PHE A C 1
ATOM 1459 O O . PHE A 1 186 ? -1.664 4.983 17.967 1.00 93.00 186 PHE A O 1
ATOM 1466 N N . TYR A 1 187 ? -3.735 5.810 18.223 1.00 92.81 187 TYR A N 1
ATOM 1467 C CA . TYR A 1 187 ? -3.826 6.422 16.899 1.00 92.81 187 TYR A CA 1
ATOM 1468 C C . TYR A 1 187 ? -2.713 7.449 16.662 1.00 92.81 187 TYR A C 1
ATOM 1470 O O . TYR A 1 187 ? -2.026 7.394 15.644 1.00 92.81 187 TYR A O 1
ATOM 1478 N N . LYS A 1 188 ? -2.464 8.337 17.632 1.00 91.06 188 LYS A N 1
ATOM 1479 C CA . LYS A 1 188 ? -1.364 9.314 17.568 1.00 91.06 188 LYS A CA 1
ATOM 1480 C C . LYS A 1 188 ? 0.016 8.651 17.525 1.00 91.06 188 LYS A C 1
ATOM 1482 O O . LYS A 1 188 ? 0.883 9.143 16.808 1.00 91.06 188 LYS A O 1
ATOM 1487 N N . SER A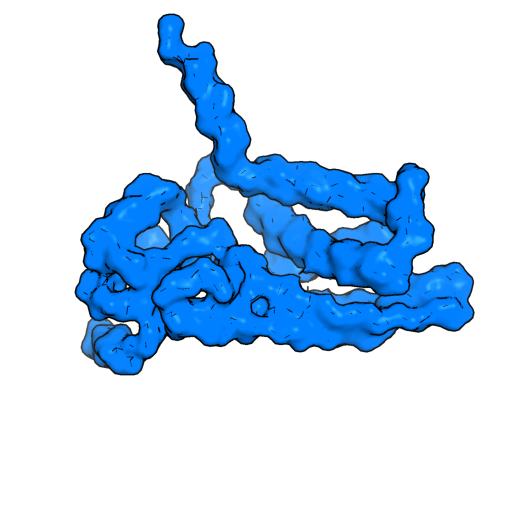 1 189 ? 0.218 7.543 18.247 1.00 90.25 189 SER A N 1
ATOM 1488 C CA . SER A 1 189 ? 1.454 6.747 18.153 1.00 90.25 189 SER A CA 1
ATOM 1489 C C . SER A 1 189 ? 1.651 6.199 16.743 1.00 90.25 189 SER A C 1
ATOM 1491 O O . SER A 1 189 ? 2.703 6.410 16.150 1.00 90.25 189 SER A O 1
ATOM 1493 N N . CYS A 1 190 ? 0.608 5.591 16.168 1.00 88.00 190 CYS A N 1
ATOM 1494 C CA . CYS A 1 190 ? 0.658 5.036 14.814 1.00 88.00 190 CYS A CA 1
ATOM 1495 C C . CYS A 1 190 ? 0.937 6.116 13.755 1.00 88.00 190 CYS A C 1
ATOM 1497 O O . CYS A 1 190 ? 1.701 5.876 12.825 1.00 88.00 190 CYS A O 1
ATOM 1499 N N . LEU A 1 191 ? 0.361 7.317 13.903 1.00 86.38 191 LEU A N 1
ATOM 1500 C CA . LEU A 1 191 ? 0.652 8.448 13.013 1.00 86.38 191 LEU A CA 1
ATOM 1501 C C . LEU A 1 191 ? 2.118 8.880 13.091 1.00 86.38 191 LEU A C 1
ATOM 1503 O O . LEU A 1 191 ? 2.734 9.139 12.060 1.00 86.38 191 LEU A O 1
ATOM 1507 N N . LYS A 1 192 ? 2.681 8.939 14.302 1.00 84.31 192 LYS A N 1
ATOM 1508 C CA . LYS A 1 192 ? 4.088 9.293 14.504 1.00 84.31 192 LYS A CA 1
ATOM 1509 C C . LYS A 1 192 ? 5.026 8.246 13.893 1.00 84.31 192 LYS A C 1
ATOM 1511 O O . LYS A 1 192 ? 5.964 8.604 13.188 1.00 84.31 192 LYS A O 1
ATOM 1516 N N . GLU A 1 193 ? 4.739 6.966 14.119 1.00 79.38 193 GLU A N 1
ATOM 1517 C CA . GLU A 1 193 ? 5.476 5.844 13.519 1.00 79.38 193 GLU A CA 1
ATOM 1518 C C . GLU A 1 193 ? 5.454 5.920 11.983 1.00 79.38 193 GLU A C 1
ATOM 1520 O O . GLU A 1 193 ? 6.489 5.761 11.334 1.00 79.38 193 GLU A O 1
ATOM 1525 N N . ALA A 1 194 ? 4.299 6.247 11.394 1.00 73.69 194 ALA A N 1
ATOM 1526 C CA . ALA A 1 194 ? 4.178 6.431 9.953 1.00 73.69 194 ALA A CA 1
ATOM 1527 C C . ALA A 1 194 ? 4.972 7.647 9.443 1.00 73.69 194 ALA A C 1
ATOM 1529 O O . ALA A 1 194 ? 5.658 7.523 8.429 1.00 73.69 194 ALA A O 1
ATOM 1530 N N . SER A 1 195 ? 4.959 8.787 10.146 1.00 69.62 195 SER A N 1
ATOM 1531 C CA . SER A 1 195 ? 5.739 9.967 9.739 1.00 69.62 195 SER A CA 1
ATOM 1532 C C . SER A 1 195 ? 7.251 9.757 9.849 1.00 69.62 195 SER A C 1
ATOM 1534 O O . SER A 1 195 ? 8.007 10.210 8.992 1.00 69.62 195 SER A O 1
ATOM 1536 N N . ASP A 1 196 ? 7.705 9.020 10.865 1.00 63.78 196 ASP A N 1
ATOM 1537 C CA . ASP A 1 196 ? 9.127 8.714 11.060 1.00 63.78 196 ASP A CA 1
ATOM 1538 C C . ASP A 1 196 ? 9.655 7.717 10.005 1.00 63.78 196 ASP A C 1
ATOM 1540 O O . ASP A 1 196 ? 10.866 7.580 9.824 1.00 63.78 196 ASP A O 1
ATOM 1544 N N . SER A 1 197 ? 8.754 7.041 9.282 1.00 57.09 197 SER A N 1
ATOM 1545 C CA . SER A 1 197 ? 9.075 6.136 8.171 1.00 57.09 197 SER A CA 1
ATOM 1546 C C . SER A 1 197 ? 9.159 6.822 6.797 1.00 57.09 197 SER A C 1
ATOM 1548 O O . SER A 1 197 ? 9.486 6.165 5.805 1.00 57.09 197 SER A O 1
ATOM 1550 N N . GLU A 1 198 ? 8.898 8.134 6.706 1.00 55.09 198 GLU A N 1
ATOM 1551 C CA . GLU A 1 198 ? 9.000 8.876 5.446 1.00 55.09 198 GLU A CA 1
ATOM 1552 C C . GLU A 1 198 ? 10.453 9.300 5.124 1.00 55.09 198 GLU A C 1
ATOM 1554 O O . GLU A 1 198 ? 11.138 9.887 5.968 1.00 55.09 198 GLU A O 1
ATOM 1559 N N . PRO A 1 199 ? 10.946 9.078 3.886 1.00 49.78 199 PRO A N 1
ATOM 1560 C CA . PRO A 1 199 ? 12.336 9.365 3.498 1.00 49.78 199 PRO A CA 1
ATOM 1561 C C . PRO A 1 199 ? 12.775 10.838 3.647 1.00 49.78 199 PRO A C 1
ATOM 1563 O O . PRO A 1 199 ? 13.971 11.132 3.698 1.00 49.78 199 PRO A O 1
ATOM 1566 N N . GLY A 1 200 ? 11.828 11.784 3.714 1.00 42.12 200 GLY A N 1
ATOM 1567 C CA . GLY A 1 200 ? 12.077 13.232 3.656 1.00 42.12 200 GLY A CA 1
ATOM 1568 C C . GLY A 1 200 ? 12.713 13.859 4.905 1.00 42.12 200 GLY A C 1
ATOM 1569 O O . GLY A 1 200 ? 13.230 14.978 4.841 1.00 42.12 200 GLY A O 1
ATOM 1570 N N . THR A 1 201 ? 12.735 13.161 6.041 1.00 39.50 201 THR A N 1
ATOM 1571 C CA . THR A 1 201 ? 13.231 13.726 7.312 1.00 39.50 201 THR A CA 1
ATOM 1572 C C . THR A 1 201 ? 14.766 13.838 7.349 1.00 39.50 201 THR A C 1
ATOM 1574 O O . THR A 1 201 ? 15.324 14.643 8.097 1.00 39.50 201 THR A O 1
ATOM 1577 N N . ILE A 1 202 ? 15.475 13.104 6.485 1.00 37.72 202 ILE A N 1
ATOM 1578 C CA . ILE A 1 202 ? 16.945 13.004 6.502 1.00 37.72 202 ILE A CA 1
ATOM 1579 C C . ILE A 1 202 ? 17.629 14.186 5.790 1.00 37.72 202 ILE A C 1
ATOM 1581 O O . ILE A 1 202 ? 18.642 14.699 6.276 1.00 37.72 202 ILE A O 1
ATOM 1585 N N . PHE A 1 203 ? 17.057 14.719 4.705 1.00 32.91 203 PHE A N 1
ATOM 1586 C CA . PHE A 1 203 ? 17.676 15.846 3.987 1.00 32.91 203 PHE A CA 1
ATOM 1587 C C . PHE A 1 203 ? 17.704 17.152 4.798 1.00 32.91 203 PHE A C 1
ATOM 1589 O O . PHE A 1 203 ? 18.509 18.042 4.514 1.00 32.91 203 PHE A O 1
ATOM 1596 N N . ARG A 1 204 ? 16.887 17.270 5.856 1.00 33.94 204 ARG A N 1
ATOM 1597 C CA . ARG A 1 204 ? 16.936 18.421 6.774 1.00 33.94 204 ARG A CA 1
ATOM 1598 C C . ARG A 1 204 ? 18.103 18.368 7.760 1.00 33.94 204 ARG A C 1
ATOM 1600 O O . ARG A 1 204 ? 18.498 19.418 8.258 1.00 33.94 204 ARG A O 1
ATOM 1607 N N . HIS A 1 205 ? 18.663 17.192 8.045 1.00 33.06 205 HIS A N 1
ATOM 1608 C CA . HIS A 1 205 ? 19.833 17.068 8.925 1.00 33.06 205 HIS A CA 1
ATOM 1609 C C . HIS A 1 205 ? 21.160 17.116 8.166 1.00 33.06 205 HIS A C 1
ATOM 1611 O O . HIS A 1 205 ? 22.136 17.624 8.709 1.00 33.06 205 HIS A O 1
ATOM 1617 N N . CYS A 1 206 ? 21.193 16.715 6.892 1.00 31.36 206 CYS A N 1
ATOM 1618 C CA . CYS A 1 206 ? 22.427 16.776 6.101 1.00 31.36 206 CYS A CA 1
ATOM 1619 C C . CYS A 1 206 ? 22.818 18.202 5.661 1.00 31.36 206 CYS A C 1
ATOM 1621 O O . CYS A 1 206 ? 23.995 18.468 5.433 1.00 31.36 206 CYS A O 1
ATOM 1623 N N . LYS A 1 207 ? 21.872 19.155 5.603 1.00 34.00 207 LYS A N 1
ATOM 1624 C CA . LYS A 1 207 ? 22.172 20.563 5.263 1.00 34.00 207 LYS A CA 1
ATOM 1625 C C . LYS A 1 207 ? 22.949 21.335 6.340 1.00 34.00 207 LYS A C 1
ATOM 1627 O O . LYS A 1 207 ? 23.371 22.451 6.071 1.00 34.00 207 LYS A O 1
ATOM 1632 N N . LYS A 1 208 ? 23.135 20.789 7.549 1.00 36.66 208 LYS A N 1
ATOM 1633 C CA . LYS A 1 208 ? 23.818 21.492 8.653 1.00 36.66 208 LYS A CA 1
ATOM 1634 C C . LYS A 1 208 ? 25.308 21.164 8.809 1.00 36.66 208 LYS A C 1
ATOM 1636 O O . LYS A 1 208 ? 25.919 21.671 9.742 1.00 36.66 208 LYS A O 1
ATOM 1641 N N . SER A 1 209 ? 25.895 20.357 7.925 1.00 37.31 209 SER A N 1
ATOM 1642 C CA . SER A 1 209 ? 27.290 19.900 8.074 1.00 37.31 209 SER A CA 1
ATOM 1643 C C . SER A 1 209 ? 28.208 20.248 6.901 1.00 37.31 209 SER A C 1
ATOM 1645 O O . SER A 1 209 ? 29.304 19.710 6.815 1.00 37.31 209 SER A O 1
ATOM 1647 N N . PHE A 1 210 ? 27.791 21.163 6.024 1.00 40.44 210 PHE A N 1
ATOM 1648 C CA . PHE A 1 210 ? 28.647 21.720 4.976 1.00 40.44 210 PHE A CA 1
ATOM 1649 C C . PHE A 1 210 ? 28.576 23.248 5.000 1.00 40.44 210 PHE A C 1
ATOM 1651 O O . PHE A 1 210 ? 27.887 23.854 4.184 1.00 40.44 210 PHE A O 1
ATOM 1658 N N . HIS A 1 211 ? 29.267 23.846 5.969 1.00 38.38 211 HIS A N 1
ATOM 1659 C CA . HIS A 1 211 ? 29.787 25.211 5.918 1.00 38.38 211 HIS A CA 1
ATOM 1660 C C . HIS A 1 211 ? 31.108 25.255 6.674 1.00 38.38 211 HIS A C 1
ATOM 1662 O O . HIS A 1 211 ? 31.161 24.657 7.773 1.00 38.38 211 HIS A O 1
#